Protein AF-0000000084931376 (afdb_homodimer)

Organism: Streptomyces venezuelae (strain ATCC 10712 / CBS 650.69 / DSM 40230 / JCM 4526 / NBRC 13096 / PD 04745) (NCBI:txid953739)

Solvent-accessible surface area (backbone atoms only — not comparable to full-atom values): 9979 Å² total; per-residue (Å²): 129,72,73,61,56,58,43,24,70,71,59,40,13,65,36,72,68,34,25,51,52,36,53,57,47,47,53,50,44,52,53,45,49,52,49,42,52,51,46,51,53,50,44,31,53,51,42,45,52,41,31,49,36,12,41,76,41,71,27,55,70,72,56,67,70,60,51,52,52,50,30,46,53,31,24,74,74,54,37,72,53,19,31,56,40,38,52,42,52,50,48,60,36,66,39,93,118,131,72,74,62,56,58,44,24,68,72,59,40,12,65,35,72,68,34,24,50,52,35,53,56,47,47,54,50,44,53,54,44,49,52,50,43,52,51,46,51,54,50,44,30,55,50,42,44,51,40,29,49,37,11,40,76,40,70,26,53,69,73,56,67,72,60,52,49,50,51,31,47,54,30,24,74,74,55,37,73,53,19,31,56,40,38,52,41,53,51,48,59,35,67,40,93,118

pLDDT: mean 92.43, std 12.88, range [42.94, 98.94]

Secondary structure (DSSP, 8-state):
--HHHHHHHHH--SSHHHHHHHHHHHHHHHHHHHHHHHHHHHHHHHHHHHHHHHHHTT--S--HHHHHHHHHHHHHHHHHHHHHHHHHHHHHHH---/--HHHHHHHHH--SSHHHHHHHHHHHHHHHHHHHHHHHHHHHHHHHHHHHHHHHHHTT--S--HHHHHHHHHHHHHHHHHHHHHHHHHHHHHHH---

Structure (mmCIF, N/CA/C/O backbone):
data_AF-0000000084931376-model_v1
#
loop_
_entity.id
_entity.type
_entity.pdbx_description
1 polymer 'Chorismate mutase I'
#
loop_
_atom_site.group_PDB
_atom_site.id
_atom_site.type_symbol
_atom_site.label_atom_id
_atom_site.label_alt_id
_atom_site.label_comp_id
_atom_site.label_asym_id
_atom_site.label_entity_id
_atom_site.label_seq_id
_atom_site.pdbx_PDB_ins_code
_atom_site.Cartn_x
_atom_site.Cartn_y
_atom_site.Cartn_z
_atom_site.occupancy
_atom_site.B_iso_or_equiv
_atom_site.auth_seq_id
_atom_site.auth_comp_id
_atom_site.auth_asym_id
_atom_site.auth_atom_id
_atom_site.pdbx_PDB_model_num
ATOM 1 N N . MET A 1 1 ? 1.794 27.672 30.234 1 43.44 1 MET A N 1
ATOM 2 C CA . MET A 1 1 ? 2.473 28.188 29.047 1 43.44 1 MET A CA 1
ATOM 3 C C . MET A 1 1 ? 3.227 27.062 28.344 1 43.44 1 MET A C 1
ATOM 5 O O . MET A 1 1 ? 3.709 27.25 27.219 1 43.44 1 MET A O 1
ATOM 9 N N . THR A 1 2 ? 3.75 26.016 28.969 1 49.97 2 THR A N 1
ATOM 10 C CA . THR A 1 2 ? 4.703 24.953 28.688 1 49.97 2 THR A CA 1
ATOM 11 C C . THR A 1 2 ? 4.09 23.906 27.766 1 49.97 2 THR A C 1
ATOM 13 O O . THR A 1 2 ? 4.809 23.203 27.047 1 49.97 2 THR A O 1
ATOM 16 N N . THR A 1 3 ? 2.779 23.516 27.953 1 50.38 3 THR A N 1
ATOM 17 C CA . THR A 1 3 ? 2.045 22.438 27.312 1 50.38 3 THR A CA 1
ATOM 18 C C . THR A 1 3 ? 1.822 22.719 25.828 1 50.38 3 THR A C 1
ATOM 20 O O . THR A 1 3 ? 1.75 21.797 25.016 1 50.38 3 THR A O 1
ATOM 23 N N . HIS A 1 4 ? 1.66 24.031 25.469 1 55.75 4 HIS A N 1
ATOM 24 C CA . HIS A 1 4 ? 1.382 24.484 24.109 1 55.75 4 HIS A CA 1
ATOM 25 C C . HIS A 1 4 ? 2.574 24.25 23.188 1 55.75 4 HIS A C 1
ATOM 27 O O . HIS A 1 4 ? 2.404 23.844 22.031 1 55.75 4 HIS A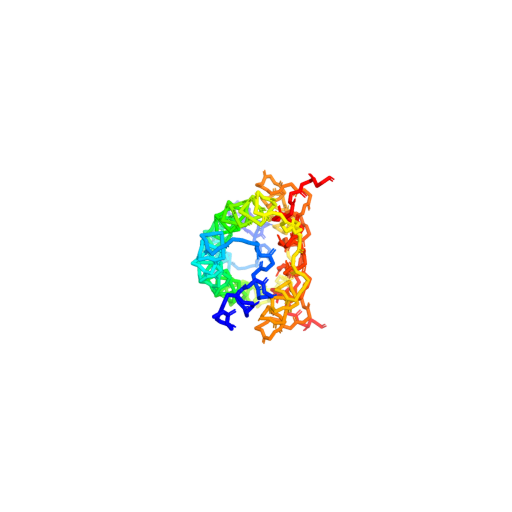 O 1
ATOM 33 N N . THR A 1 5 ? 3.807 24.469 23.703 1 57.19 5 THR A N 1
ATOM 34 C CA . THR A 1 5 ? 5.016 24.406 22.891 1 57.19 5 THR A CA 1
ATOM 35 C C . THR A 1 5 ? 5.25 23 22.359 1 57.19 5 THR A C 1
ATOM 37 O O . THR A 1 5 ? 5.625 22.812 21.203 1 57.19 5 THR A O 1
ATOM 40 N N . ALA A 1 6 ? 5 21.984 23.234 1 63.38 6 ALA A N 1
ATOM 41 C CA . ALA A 1 6 ? 5.305 20.609 22.859 1 63.38 6 ALA A CA 1
ATOM 42 C C . ALA A 1 6 ? 4.383 20.125 21.75 1 63.38 6 ALA A C 1
ATOM 44 O O . ALA A 1 6 ? 4.816 19.422 20.828 1 63.38 6 ALA A O 1
ATOM 45 N N . THR A 1 7 ? 3.193 20.656 21.781 1 70.56 7 THR A N 1
ATOM 46 C CA . THR A 1 7 ? 2.213 20.188 20.812 1 70.56 7 THR A CA 1
ATOM 47 C C . THR A 1 7 ? 2.482 20.766 19.422 1 70.56 7 THR A C 1
ATOM 49 O O . THR A 1 7 ? 2.355 20.062 18.422 1 70.56 7 THR A O 1
ATOM 52 N N . THR A 1 8 ? 3.031 22.016 19.438 1 75.88 8 THR A N 1
ATOM 53 C CA . THR A 1 8 ? 3.336 22.641 18.156 1 75.88 8 THR A CA 1
ATOM 54 C C . THR A 1 8 ? 4.57 22 17.516 1 75.88 8 THR A C 1
ATOM 56 O O . THR A 1 8 ? 4.629 21.828 16.297 1 75.88 8 THR A O 1
ATOM 59 N N . GLU A 1 9 ? 5.449 21.609 18.406 1 78.5 9 GLU A N 1
ATOM 60 C CA . GLU A 1 9 ? 6.68 21.016 17.891 1 78.5 9 GLU A CA 1
ATOM 61 C C . GLU A 1 9 ? 6.414 19.641 17.281 1 78.5 9 GLU A C 1
ATOM 63 O O . GLU A 1 9 ? 7.004 19.297 16.266 1 78.5 9 GLU A O 1
ATOM 68 N N . GLN A 1 10 ? 5.469 19.047 17.844 1 86.31 10 GLN A N 1
ATOM 69 C CA . GLN A 1 10 ? 5.191 17.688 17.406 1 86.31 10 GLN A CA 1
ATOM 70 C C . GLN A 1 10 ? 4.293 17.688 16.172 1 86.31 10 GLN A C 1
ATOM 72 O O . GLN A 1 10 ? 4.496 16.891 15.242 1 86.31 10 GLN A O 1
ATOM 77 N N . THR A 1 11 ? 3.451 18.578 16.125 1 93.19 11 THR A N 1
ATOM 78 C CA . THR A 1 11 ? 2.453 18.516 15.055 1 93.19 11 THR A CA 1
ATOM 79 C C . THR A 1 11 ? 2.814 19.469 13.922 1 93.19 11 THR A C 1
ATOM 81 O O . THR A 1 11 ? 2.33 19.312 12.797 1 93.19 11 THR A O 1
ATOM 84 N N . GLY A 1 12 ? 3.666 20.484 14.211 1 91.69 12 GLY A N 1
ATOM 85 C CA . GLY A 1 12 ? 3.982 21.531 13.242 1 91.69 12 GLY A CA 1
ATOM 86 C C . GLY A 1 12 ? 2.908 22.594 13.141 1 91.69 12 GLY A C 1
ATOM 87 O O . GLY A 1 12 ? 3.002 23.5 12.312 1 91.69 12 GLY A O 1
ATOM 88 N N . ALA A 1 13 ? 1.808 22.5 13.953 1 93.12 13 ALA A N 1
ATOM 89 C CA . ALA A 1 13 ? 0.741 23.5 13.992 1 93.12 13 ALA A CA 1
ATOM 90 C C . ALA A 1 13 ? 1.081 24.625 14.961 1 93.12 13 ALA A C 1
ATOM 92 O O . ALA A 1 13 ? 1.836 24.422 15.914 1 93.12 13 ALA A O 1
ATOM 93 N N . ARG A 1 14 ? 0.391 25.781 14.672 1 92.44 14 ARG A N 1
ATOM 94 C CA . ARG A 1 14 ? 0.722 26.938 15.508 1 92.44 14 ARG A CA 1
ATOM 95 C C . ARG A 1 14 ? -0.461 27.328 16.375 1 92.44 14 ARG A C 1
ATOM 97 O O . ARG A 1 14 ? -0.423 28.375 17.047 1 92.44 14 ARG A O 1
ATOM 104 N N . THR A 1 15 ? -1.582 26.672 16.297 1 93.88 15 THR A N 1
ATOM 105 C CA . THR A 1 15 ? -2.719 26.859 17.188 1 93.88 15 THR A CA 1
ATOM 106 C C . THR A 1 15 ? -3.082 25.547 17.875 1 93.88 15 THR A C 1
ATOM 108 O O . THR A 1 15 ? -2.838 24.469 17.344 1 93.88 15 THR A O 1
ATOM 111 N N . ASP A 1 16 ? -3.619 25.703 19.078 1 92.69 16 ASP A N 1
ATOM 112 C CA . ASP A 1 16 ? -3.996 24.516 19.844 1 92.69 16 ASP A CA 1
ATOM 113 C C . ASP A 1 16 ? -5.07 23.703 19.109 1 92.69 16 ASP A C 1
ATOM 115 O O . ASP A 1 16 ? -5.082 22.484 19.188 1 92.69 16 ASP A O 1
ATOM 119 N N . GLU A 1 17 ? -5.953 24.406 18.469 1 94.38 17 GLU A N 1
ATOM 120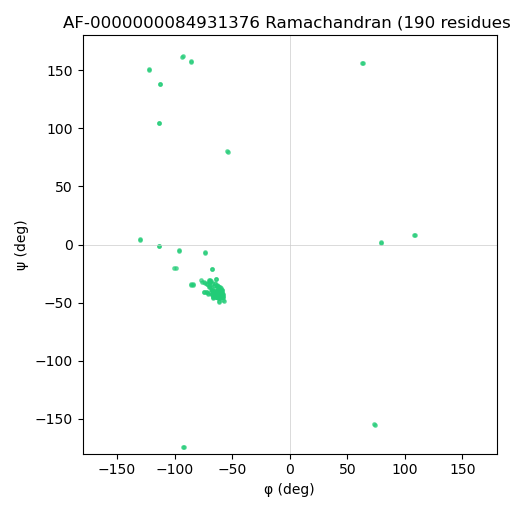 C CA . GLU A 1 17 ? -7.027 23.734 17.734 1 94.38 17 GLU A CA 1
ATOM 121 C C . GLU A 1 17 ? -6.477 22.906 16.578 1 94.38 17 GLU A C 1
ATOM 123 O O . GLU A 1 17 ? -6.879 21.75 16.391 1 94.38 17 GLU A O 1
ATOM 128 N N . ALA A 1 18 ? -5.574 23.469 15.875 1 96.25 18 ALA A N 1
ATOM 129 C CA . ALA A 1 18 ? -4.941 22.766 14.773 1 96.25 18 ALA A CA 1
ATOM 130 C C . ALA A 1 18 ? -4.109 21.594 15.281 1 96.25 18 ALA A C 1
ATOM 132 O O . ALA A 1 18 ? -4.125 20.5 14.688 1 96.25 18 ALA A O 1
ATOM 133 N N . ALA A 1 19 ? -3.412 21.766 16.328 1 95.5 19 ALA A N 1
ATOM 134 C CA . ALA A 1 19 ? -2.59 20.703 16.906 1 95.5 19 ALA A CA 1
ATOM 135 C C . ALA A 1 19 ? -3.451 19.516 17.344 1 95.5 19 ALA A C 1
ATOM 137 O O . ALA A 1 19 ? -3.074 18.359 17.141 1 95.5 19 ALA A O 1
ATOM 138 N N . ALA A 1 20 ? -4.578 19.812 17.938 1 95.69 20 ALA A N 1
ATOM 139 C CA . ALA A 1 20 ? -5.484 18.766 18.375 1 95.69 20 ALA A CA 1
ATOM 140 C C . ALA A 1 20 ? -6.043 17.984 17.188 1 95.69 20 ALA A C 1
ATOM 142 O O . ALA A 1 20 ? -6.098 16.75 17.219 1 95.69 20 ALA A O 1
ATOM 143 N N . LEU A 1 21 ? -6.438 18.703 16.172 1 96.94 21 LEU A N 1
ATOM 144 C CA . LEU A 1 21 ? -6.945 18.062 14.969 1 96.94 21 LEU A CA 1
ATOM 145 C C . LEU A 1 21 ? -5.895 17.156 14.344 1 96.94 21 LEU A C 1
ATOM 147 O O . LEU A 1 21 ? -6.203 16.031 13.938 1 96.94 21 LEU A O 1
ATOM 151 N N . ILE A 1 22 ? -4.668 17.641 14.312 1 97.31 22 ILE A N 1
ATOM 152 C CA . ILE A 1 22 ? -3.576 16.875 13.711 1 97.31 22 ILE A CA 1
ATOM 153 C C . ILE A 1 22 ? -3.305 15.625 14.539 1 97.31 22 ILE A C 1
ATOM 155 O O . ILE A 1 22 ? -3.109 14.539 13.992 1 97.31 22 ILE A O 1
ATOM 159 N N . GLY A 1 23 ? -3.32 15.734 15.805 1 96.12 23 GLY A N 1
ATOM 160 C CA . GLY A 1 23 ? -3.123 14.586 16.672 1 96.12 23 GLY A CA 1
ATOM 161 C C . GLY A 1 23 ? -4.133 13.477 16.422 1 96.12 23 GLY A C 1
ATOM 162 O O . GLY A 1 23 ? -3.766 12.312 16.281 1 96.12 23 GLY A O 1
ATOM 163 N N . ASP A 1 24 ? -5.414 13.875 16.375 1 97.06 24 ASP A N 1
ATOM 164 C CA . ASP A 1 24 ? -6.492 12.922 16.109 1 97.06 24 ASP A CA 1
ATOM 165 C C . ASP A 1 24 ? -6.336 12.273 14.734 1 97.06 24 ASP A C 1
ATOM 167 O O . ASP A 1 24 ? -6.551 11.07 14.586 1 97.06 24 ASP A O 1
ATOM 171 N N . SER A 1 25 ? -6.016 13.086 13.805 1 98.06 25 SER A N 1
ATOM 172 C CA . SER A 1 25 ? -5.855 12.602 12.438 1 98.06 25 SER A CA 1
ATOM 173 C C . SER A 1 25 ? -4.68 11.633 12.328 1 98.06 25 SER A C 1
ATOM 175 O O . SER A 1 25 ? -4.734 10.664 11.57 1 98.06 25 SER A O 1
ATOM 177 N N . ARG A 1 26 ? -3.645 11.867 13.117 1 97.69 26 ARG A N 1
ATOM 178 C CA . ARG A 1 26 ? -2.482 10.984 13.094 1 97.69 26 ARG A CA 1
ATOM 179 C C . ARG A 1 26 ? -2.818 9.617 13.672 1 97.69 26 ARG A C 1
ATOM 181 O O . ARG A 1 26 ? -2.297 8.594 13.211 1 97.69 26 ARG A O 1
ATOM 188 N N . GLU A 1 27 ? -3.689 9.633 14.602 1 98.06 27 GLU A N 1
ATOM 189 C CA . GLU A 1 27 ? -4.164 8.352 15.102 1 98.06 27 GLU A CA 1
ATOM 190 C C . GLU A 1 27 ? -4.898 7.57 14.016 1 98.06 27 GLU A C 1
ATOM 192 O O . GLU A 1 27 ? -4.727 6.355 13.898 1 98.06 27 GLU A O 1
ATOM 197 N N . ARG A 1 28 ? -5.641 8.273 13.273 1 98.62 28 ARG A N 1
ATOM 198 C CA . ARG A 1 28 ? -6.348 7.641 12.164 1 98.62 28 ARG A CA 1
ATOM 199 C C . ARG A 1 28 ? -5.371 7.133 11.109 1 98.62 28 ARG A C 1
ATOM 201 O O . ARG A 1 28 ? -5.512 6.016 10.602 1 98.62 28 ARG A O 1
ATOM 208 N N . ILE A 1 29 ? -4.375 7.945 10.781 1 98.75 29 ILE A N 1
ATOM 209 C CA . ILE A 1 29 ? -3.367 7.555 9.797 1 98.75 29 ILE A CA 1
ATOM 210 C C . ILE A 1 29 ? -2.623 6.312 10.289 1 98.75 29 ILE A C 1
ATOM 212 O O . ILE A 1 29 ? -2.381 5.383 9.516 1 98.75 29 ILE A O 1
ATOM 216 N N . ASP A 1 30 ? -2.299 6.273 11.602 1 98.75 30 ASP A N 1
ATOM 217 C CA . ASP A 1 30 ? -1.595 5.117 12.148 1 98.75 30 ASP A CA 1
ATOM 218 C C . ASP A 1 30 ? -2.432 3.846 12.008 1 98.75 30 ASP A C 1
ATOM 220 O O . ASP A 1 30 ? -1.904 2.781 11.68 1 98.75 30 ASP A O 1
ATOM 224 N N . ALA A 1 31 ? -3.691 3.971 12.211 1 98.88 31 ALA A N 1
ATOM 225 C CA . ALA A 1 31 ? -4.586 2.824 12.07 1 98.88 31 ALA A CA 1
ATOM 226 C C . ALA A 1 31 ? -4.684 2.389 10.609 1 98.88 31 ALA A C 1
ATOM 228 O O . ALA A 1 31 ? -4.688 1.192 10.312 1 98.88 31 ALA A O 1
ATOM 229 N N . LEU A 1 32 ? -4.793 3.357 9.688 1 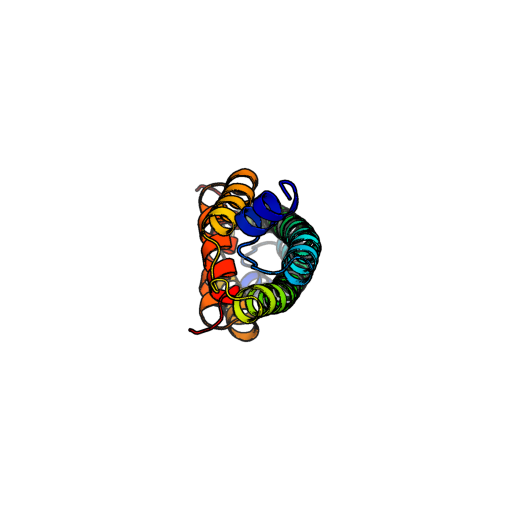98.88 32 LEU A N 1
ATOM 230 C CA . LEU A 1 32 ? -4.828 3.047 8.266 1 98.88 32 LEU A CA 1
ATOM 231 C C . LEU A 1 32 ? -3.541 2.35 7.828 1 98.88 32 LEU A C 1
ATOM 233 O O . LEU A 1 32 ? -3.588 1.347 7.109 1 98.88 32 LEU A O 1
ATOM 237 N N . ASP A 1 33 ? -2.436 2.869 8.336 1 98.88 33 ASP A N 1
ATOM 238 C CA . ASP A 1 33 ? -1.149 2.281 7.977 1 98.88 33 ASP A CA 1
ATOM 239 C C . ASP A 1 33 ? -1.045 0.843 8.477 1 98.88 33 ASP A C 1
ATOM 241 O O . ASP A 1 33 ? -0.564 -0.036 7.758 1 98.88 33 ASP A O 1
ATOM 245 N N . ASP A 1 34 ? -1.509 0.618 9.672 1 98.88 34 ASP A N 1
ATOM 246 C CA . ASP A 1 34 ? -1.496 -0.737 10.211 1 98.88 34 ASP A CA 1
ATOM 247 C C . ASP A 1 34 ? -2.35 -1.677 9.359 1 98.88 34 ASP A C 1
ATOM 249 O O . ASP A 1 34 ? -1.957 -2.816 9.102 1 98.88 34 ASP A O 1
ATOM 253 N N . ARG A 1 35 ? -3.426 -1.204 8.898 1 98.94 35 ARG A N 1
ATOM 254 C CA . ARG A 1 35 ? -4.316 -2.023 8.078 1 98.94 35 ARG A CA 1
ATOM 255 C C . ARG A 1 35 ? -3.705 -2.295 6.711 1 98.94 35 ARG A C 1
ATOM 257 O O . ARG A 1 35 ? -3.781 -3.414 6.199 1 98.94 35 ARG A O 1
ATOM 264 N N . ILE A 1 36 ? -3.121 -1.296 6.145 1 98.94 36 ILE A N 1
ATOM 265 C CA . ILE A 1 36 ? -2.48 -1.439 4.84 1 98.94 36 ILE A CA 1
ATOM 266 C C . ILE A 1 36 ? -1.366 -2.48 4.926 1 98.94 36 ILE A C 1
ATOM 268 O O . ILE A 1 36 ? -1.307 -3.404 4.109 1 98.94 36 ILE A O 1
ATOM 272 N N . ILE A 1 37 ? -0.543 -2.369 5.984 1 98.88 37 ILE A N 1
ATOM 273 C CA . ILE A 1 37 ? 0.562 -3.303 6.176 1 98.88 37 ILE A CA 1
ATOM 274 C C . ILE A 1 37 ? 0.02 -4.719 6.34 1 98.88 37 ILE A C 1
ATOM 276 O O . ILE A 1 37 ? 0.531 -5.664 5.734 1 98.88 37 ILE A O 1
ATOM 280 N N . GLY A 1 38 ? -1.046 -4.805 7.133 1 98.88 38 GLY A N 1
ATOM 281 C CA . GLY A 1 38 ? -1.652 -6.109 7.332 1 98.88 38 GLY A CA 1
ATOM 282 C C . GLY A 1 38 ? -2.17 -6.73 6.047 1 98.88 38 GLY A C 1
ATOM 283 O O . GLY A 1 38 ? -2 -7.93 5.82 1 98.88 38 GLY A O 1
ATOM 284 N N . LEU A 1 39 ? -2.768 -5.965 5.207 1 98.94 39 LEU A N 1
ATOM 285 C CA . LEU A 1 39 ? -3.301 -6.457 3.943 1 98.94 39 LEU A CA 1
ATOM 286 C C . LEU A 1 39 ? -2.172 -6.844 2.992 1 98.94 39 LEU A C 1
ATOM 288 O O . LEU A 1 39 ? -2.293 -7.816 2.244 1 98.94 39 LEU A O 1
ATOM 292 N N . ILE A 1 40 ? -1.062 -6.094 3.025 1 98.75 40 ILE A N 1
ATOM 293 C CA . ILE A 1 40 ? 0.086 -6.422 2.184 1 98.75 40 ILE A CA 1
ATOM 294 C C . ILE A 1 40 ? 0.684 -7.754 2.623 1 98.75 40 ILE A C 1
ATOM 296 O O . ILE A 1 40 ? 1.019 -8.594 1.787 1 98.75 40 ILE A O 1
ATOM 300 N N . GLN A 1 41 ? 0.745 -7.977 3.938 1 98.75 41 GLN A N 1
ATOM 301 C CA . GLN A 1 41 ? 1.27 -9.242 4.445 1 98.75 41 GLN A CA 1
ATOM 302 C C . GLN A 1 41 ? 0.362 -10.406 4.062 1 98.75 41 GLN A C 1
ATOM 304 O O . GLN A 1 41 ? 0.843 -11.484 3.717 1 98.75 41 GLN A O 1
ATOM 309 N N . GLU A 1 42 ? -0.918 -10.18 4.145 1 98.81 42 GLU A N 1
ATOM 310 C CA . GLU A 1 42 ? -1.856 -11.203 3.689 1 98.81 42 GLU A CA 1
ATOM 311 C C . GLU A 1 42 ? -1.69 -11.477 2.199 1 98.81 42 GLU A C 1
ATOM 313 O O . GLU A 1 42 ? -1.672 -12.641 1.776 1 98.81 42 GLU A O 1
ATOM 318 N N . ARG A 1 43 ? -1.571 -10.484 1.428 1 98.75 43 ARG A N 1
ATOM 319 C CA . ARG A 1 43 ? -1.356 -10.617 -0.01 1 98.75 43 ARG A CA 1
ATOM 320 C C . ARG A 1 43 ? -0.092 -11.422 -0.302 1 98.75 43 ARG A C 1
ATOM 322 O O . ARG A 1 43 ? -0.073 -12.25 -1.214 1 98.75 43 ARG A O 1
ATOM 329 N N . MET A 1 44 ? 0.95 -11.133 0.454 1 98.38 44 MET A N 1
ATOM 330 C CA . MET A 1 44 ? 2.193 -11.883 0.311 1 98.38 44 MET A CA 1
ATOM 331 C C . MET A 1 44 ? 1.961 -13.375 0.544 1 98.38 44 MET A C 1
ATOM 333 O O . MET A 1 44 ? 2.482 -14.211 -0.194 1 98.38 44 MET A O 1
ATOM 337 N N . ALA A 1 45 ? 1.194 -13.656 1.555 1 98.44 45 ALA A N 1
ATOM 338 C CA . ALA A 1 45 ? 0.914 -15.047 1.883 1 98.44 45 ALA A CA 1
ATOM 339 C C . ALA A 1 45 ? 0.131 -15.727 0.763 1 98.44 45 ALA A C 1
ATOM 341 O O . ALA A 1 45 ? 0.441 -16.859 0.38 1 98.44 45 ALA A O 1
ATOM 342 N N . VAL A 1 46 ? -0.862 -15.07 0.229 1 98.5 46 VAL A N 1
ATOM 343 C CA . VAL A 1 46 ? -1.66 -15.625 -0.859 1 98.5 46 VAL A CA 1
ATOM 344 C C . VAL A 1 46 ? -0.793 -15.781 -2.105 1 98.5 46 VAL A C 1
ATOM 346 O O . VAL A 1 46 ? -0.893 -16.781 -2.814 1 98.5 46 VAL A O 1
ATOM 349 N N . SER A 1 47 ? 0.034 -14.82 -2.408 1 98.38 47 SER A N 1
ATOM 350 C CA . SER A 1 47 ? 0.931 -14.883 -3.559 1 98.38 47 SER A CA 1
ATOM 351 C C . SER A 1 47 ? 1.863 -16.094 -3.465 1 98.38 47 SER A C 1
ATOM 353 O O . SER A 1 47 ? 2.158 -16.734 -4.477 1 98.38 47 SER A O 1
ATOM 355 N N . ALA A 1 48 ? 2.334 -16.375 -2.225 1 97.31 48 ALA A N 1
ATOM 356 C CA . ALA A 1 48 ? 3.209 -17.516 -2.02 1 97.31 48 ALA A CA 1
ATOM 357 C C . ALA A 1 48 ? 2.508 -18.812 -2.406 1 97.31 48 ALA A C 1
ATOM 359 O O . ALA A 1 48 ? 3.121 -19.719 -2.996 1 97.31 48 ALA A O 1
ATOM 360 N N . VAL A 1 49 ? 1.254 -18.891 -2.088 1 97.38 49 VAL A N 1
ATOM 361 C CA . VAL A 1 49 ? 0.456 -20.062 -2.428 1 97.38 49 VAL A CA 1
ATOM 362 C C . VAL A 1 49 ? 0.355 -20.203 -3.945 1 97.38 49 VAL A C 1
ATOM 364 O O . VAL A 1 49 ? 0.527 -21.297 -4.492 1 97.38 49 VAL A O 1
ATOM 367 N N . ILE A 1 50 ? 0.113 -19.141 -4.637 1 97.69 50 ILE A N 1
ATOM 368 C CA . ILE A 1 50 ? -0.005 -19.125 -6.09 1 97.69 50 ILE A CA 1
ATOM 369 C C . ILE A 1 50 ? 1.317 -19.562 -6.719 1 97.69 50 ILE A C 1
ATOM 371 O O . ILE A 1 50 ? 1.337 -20.375 -7.637 1 97.69 50 ILE A O 1
ATOM 375 N N . GLN A 1 51 ? 2.385 -19.047 -6.246 1 96.88 51 GLN A N 1
ATOM 376 C CA . GLN A 1 51 ? 3.701 -19.359 -6.785 1 96.88 51 GLN A CA 1
ATOM 377 C C . GLN A 1 51 ? 4.016 -20.844 -6.629 1 96.88 51 GLN A C 1
ATOM 379 O O . GLN A 1 51 ? 4.484 -21.484 -7.57 1 96.88 51 GLN A O 1
ATOM 384 N N . GLU A 1 52 ? 3.723 -21.344 -5.488 1 96.81 52 GLU A N 1
ATOM 385 C CA . GLU A 1 52 ? 3.969 -22.75 -5.219 1 96.81 52 GLU A CA 1
ATOM 386 C C . GLU A 1 52 ? 3.127 -23.641 -6.129 1 96.81 52 GLU A C 1
ATOM 388 O O . GLU A 1 52 ? 3.627 -24.625 -6.68 1 96.81 52 GLU A O 1
ATOM 393 N N . ALA A 1 53 ? 1.888 -23.281 -6.242 1 96.56 53 ALA A N 1
ATOM 394 C CA . ALA A 1 53 ? 0.996 -24.062 -7.098 1 96.56 53 ALA A CA 1
ATOM 395 C C . ALA A 1 53 ? 1.493 -24.078 -8.539 1 96.56 53 ALA A C 1
ATOM 397 O O . ALA A 1 53 ? 1.441 -25.109 -9.211 1 96.56 53 ALA A O 1
ATOM 398 N N . ARG A 1 54 ? 1.94 -22.984 -9.039 1 96.12 54 ARG A N 1
ATOM 399 C CA . ARG A 1 54 ? 2.41 -22.891 -10.422 1 96.12 54 ARG A CA 1
ATOM 400 C C . ARG A 1 54 ? 3.678 -23.719 -10.625 1 96.12 54 ARG A C 1
ATOM 402 O O . ARG A 1 54 ? 3.76 -24.531 -11.547 1 96.12 54 ARG A O 1
ATOM 409 N N . ILE A 1 55 ? 4.633 -23.609 -9.711 1 96.19 55 ILE A N 1
ATOM 410 C CA . ILE A 1 55 ? 5.914 -24.297 -9.812 1 96.19 55 ILE A CA 1
ATOM 411 C C . ILE A 1 55 ? 5.695 -25.812 -9.68 1 96.19 55 ILE A C 1
ATOM 413 O O . ILE A 1 55 ? 6.211 -26.594 -10.492 1 96.19 55 ILE A O 1
ATOM 417 N N . SER A 1 56 ? 4.875 -26.188 -8.727 1 96.75 56 SER A N 1
ATOM 418 C CA . SER A 1 56 ? 4.664 -27.609 -8.461 1 96.75 56 SER A CA 1
ATOM 419 C C . SER A 1 56 ? 3.932 -28.281 -9.617 1 96.75 56 SER A C 1
ATOM 421 O O . SER A 1 56 ? 4.027 -29.5 -9.789 1 96.75 56 SER A O 1
ATOM 423 N N . SER A 1 57 ? 3.234 -27.562 -10.453 1 96.31 57 SER A N 1
ATOM 424 C CA . SER A 1 57 ? 2.492 -28.141 -11.578 1 96.31 57 SER A CA 1
ATOM 425 C C . SER A 1 57 ? 3.303 -28.062 -12.867 1 96.31 57 SER A C 1
ATOM 427 O O . SER A 1 57 ? 2.855 -28.547 -13.914 1 96.31 57 SER A O 1
ATOM 429 N N . GLY A 1 58 ? 4.523 -27.375 -12.75 1 95.19 58 GLY A N 1
ATOM 430 C CA . GLY A 1 58 ? 5.422 -27.344 -13.891 1 95.19 58 GLY A CA 1
ATOM 431 C C . GLY A 1 58 ? 5.496 -25.984 -14.562 1 95.19 58 GLY A C 1
ATOM 432 O O . GLY A 1 58 ? 6.062 -25.844 -15.648 1 95.19 58 GLY A O 1
ATOM 433 N N . GLY A 1 59 ? 4.863 -24.984 -13.914 1 93.44 59 GLY A N 1
ATOM 434 C CA . GLY A 1 59 ? 4.895 -23.625 -14.445 1 93.44 59 GLY A CA 1
ATOM 435 C C . GLY A 1 59 ? 6.035 -22.797 -13.891 1 93.44 59 GLY A C 1
ATOM 436 O O . GLY A 1 59 ? 6.906 -23.312 -13.188 1 93.44 59 GLY A O 1
ATOM 437 N N . ARG A 1 60 ? 6.035 -21.562 -14.234 1 93.75 60 ARG A N 1
ATOM 438 C CA . ARG A 1 60 ? 7.055 -20.625 -13.773 1 93.75 60 ARG A CA 1
ATOM 439 C C . ARG A 1 60 ? 6.598 -19.906 -12.516 1 93.75 60 ARG A C 1
ATOM 441 O O . ARG A 1 60 ? 5.398 -19.797 -12.25 1 93.75 60 ARG A O 1
ATOM 448 N N . ARG A 1 61 ? 7.504 -19.375 -11.844 1 94.06 61 ARG A N 1
ATOM 449 C CA . ARG A 1 61 ? 7.227 -18.672 -10.594 1 94.06 61 ARG A CA 1
ATOM 450 C C . ARG A 1 61 ? 6.461 -17.375 -10.852 1 94.06 61 ARG A C 1
ATOM 452 O O . ARG A 1 61 ? 5.539 -17.047 -10.109 1 94.06 61 ARG A O 1
ATOM 459 N N . VAL A 1 62 ? 6.828 -16.734 -11.984 1 93.81 62 VAL A N 1
ATOM 460 C CA . VAL A 1 62 ? 6.262 -15.422 -12.289 1 93.81 62 VAL A CA 1
ATOM 461 C C . VAL A 1 62 ? 5.355 -15.523 -13.516 1 93.81 62 VAL A C 1
ATOM 463 O O . VAL A 1 62 ? 5.656 -16.266 -14.453 1 93.81 62 VAL A O 1
ATOM 466 N N . ASN A 1 63 ? 4.23 -14.867 -13.453 1 94.38 63 ASN A N 1
ATOM 467 C CA . ASN A 1 63 ? 3.336 -14.688 -14.594 1 94.38 63 ASN A CA 1
ATOM 468 C C . ASN A 1 63 ? 3.258 -13.219 -15.016 1 94.38 63 ASN A C 1
ATOM 470 O O . ASN A 1 63 ? 2.543 -12.43 -14.398 1 94.38 63 ASN A O 1
ATOM 474 N N . LEU A 1 64 ? 3.908 -12.898 -16.094 1 94.44 64 LEU A N 1
ATOM 475 C CA . LEU A 1 64 ? 4.109 -11.508 -16.5 1 94.44 64 LEU A CA 1
ATOM 476 C C . LEU A 1 64 ? 2.783 -10.859 -16.891 1 94.44 64 LEU A C 1
ATOM 478 O O . LEU A 1 64 ? 2.549 -9.688 -16.594 1 94.44 64 LEU A O 1
ATOM 482 N N . ALA A 1 65 ? 1.972 -11.555 -17.531 1 95.31 65 ALA A N 1
ATOM 483 C CA . ALA A 1 65 ? 0.679 -11.008 -17.938 1 95.31 65 ALA A CA 1
ATOM 484 C C . ALA A 1 65 ? -0.141 -10.594 -16.719 1 95.31 65 ALA A C 1
ATOM 486 O O . ALA A 1 65 ? -0.751 -9.523 -16.703 1 95.31 65 ALA A O 1
ATOM 487 N N . ARG A 1 66 ? -0.138 -11.422 -15.711 1 97.06 66 ARG A N 1
ATOM 488 C CA . ARG A 1 66 ? -0.849 -11.109 -14.469 1 97.06 66 ARG A CA 1
ATOM 489 C C . ARG A 1 66 ? -0.218 -9.922 -13.758 1 97.06 66 ARG A C 1
ATOM 491 O O . ARG A 1 66 ? -0.925 -9.062 -13.227 1 97.06 66 ARG A O 1
ATOM 498 N N . GLU A 1 67 ? 1.083 -9.891 -13.75 1 97.19 67 GLU A N 1
ATOM 499 C CA . GLU A 1 67 ? 1.756 -8.75 -13.125 1 97.19 67 GLU A CA 1
ATOM 500 C C . GLU A 1 67 ? 1.377 -7.441 -13.805 1 97.19 67 GLU A C 1
ATOM 502 O O . GLU A 1 67 ? 1.148 -6.43 -13.141 1 97.19 67 GLU A O 1
ATOM 507 N N . MET A 1 68 ? 1.263 -7.469 -15.125 1 97.56 68 MET A N 1
ATOM 508 C CA . MET A 1 68 ? 0.893 -6.27 -15.875 1 97.56 68 MET A CA 1
ATOM 509 C C . MET A 1 68 ? -0.529 -5.832 -15.531 1 97.56 68 MET A C 1
ATOM 511 O O . MET A 1 68 ? -0.812 -4.637 -15.445 1 97.56 68 MET A O 1
ATOM 515 N N . GLU A 1 69 ? -1.356 -6.73 -15.312 1 98.12 69 GLU A N 1
ATOM 516 C CA . GLU A 1 69 ? -2.725 -6.422 -14.906 1 98.12 69 GLU A CA 1
ATOM 517 C C . GLU A 1 69 ? -2.754 -5.723 -13.555 1 98.12 69 GLU A C 1
ATOM 519 O O . GLU A 1 69 ? -3.488 -4.75 -13.367 1 98.12 69 GLU A O 1
ATOM 524 N N . VAL A 1 70 ? -1.98 -6.242 -12.633 1 98.56 70 VAL A N 1
ATOM 525 C CA . VAL A 1 70 ? -1.914 -5.66 -11.297 1 98.56 70 VAL A CA 1
ATOM 526 C C . VAL A 1 70 ? -1.378 -4.234 -11.375 1 98.56 70 VAL A C 1
ATOM 528 O O . VAL A 1 70 ? -1.937 -3.316 -10.766 1 98.56 70 VAL A O 1
ATOM 531 N N . LEU A 1 71 ? -0.315 -4.066 -12.172 1 98.62 71 LEU A N 1
ATOM 532 C CA . LEU A 1 71 ? 0.254 -2.734 -12.352 1 98.62 71 LEU A CA 1
ATOM 533 C C . LEU A 1 71 ? -0.786 -1.77 -12.906 1 98.62 71 LEU A C 1
ATOM 535 O O . LEU A 1 71 ? -0.912 -0.641 -12.43 1 98.62 71 LEU A O 1
ATOM 539 N N . GLY A 1 72 ? -1.487 -2.234 -13.891 1 98.69 72 GLY A N 1
ATOM 540 C CA . GLY A 1 72 ? -2.523 -1.399 -14.477 1 98.69 72 GLY A CA 1
ATOM 541 C C . GLY A 1 72 ? -3.621 -1.03 -13.5 1 98.69 72 GLY A C 1
ATOM 542 O O . GLY A 1 72 ? -4.109 0.102 -13.5 1 98.69 72 GLY A O 1
ATOM 543 N N . HIS A 1 73 ? -4.043 -1.951 -12.695 1 98.81 73 HIS A N 1
ATOM 544 C CA . HIS A 1 73 ? -5.078 -1.734 -11.695 1 98.81 73 HIS A CA 1
ATOM 545 C C . HIS A 1 73 ? -4.691 -0.614 -10.734 1 98.81 73 HIS A C 1
ATOM 547 O O . HIS A 1 73 ? -5.488 0.291 -10.469 1 98.81 73 HIS A O 1
ATOM 553 N N . TYR A 1 74 ? -3.477 -0.652 -10.297 1 98.81 74 TYR A N 1
ATOM 554 C CA . TYR A 1 74 ? -2.988 0.374 -9.383 1 98.81 74 TYR A CA 1
ATOM 555 C C . TYR A 1 74 ? -2.787 1.699 -10.109 1 98.81 74 TYR A C 1
ATOM 557 O O . TYR A 1 74 ? -3.084 2.764 -9.562 1 98.81 74 TYR A O 1
ATOM 565 N N . ARG A 1 75 ? -2.283 1.629 -11.273 1 98.69 75 ARG A N 1
ATOM 566 C CA . ARG A 1 75 ? -2.096 2.842 -12.07 1 98.69 75 ARG A CA 1
ATOM 567 C C . ARG A 1 75 ? -3.424 3.549 -12.312 1 98.69 75 ARG A C 1
ATOM 569 O O . ARG A 1 75 ? -3.514 4.773 -12.188 1 98.69 75 ARG A O 1
ATOM 576 N N . ASP A 1 76 ? -4.41 2.779 -12.633 1 98.69 76 ASP A N 1
ATOM 577 C CA . ASP A 1 76 ? -5.727 3.346 -12.914 1 98.69 76 ASP A CA 1
ATOM 578 C C . ASP A 1 76 ? -6.297 4.047 -11.68 1 98.69 76 ASP A C 1
ATOM 580 O O . ASP A 1 76 ? -6.965 5.078 -11.805 1 98.69 76 ASP A O 1
ATOM 584 N N . ALA A 1 77 ? -6.016 3.471 -10.586 1 98.62 77 ALA A N 1
ATOM 585 C CA . ALA A 1 77 ? -6.621 3.982 -9.359 1 98.62 77 ALA A CA 1
ATOM 586 C C . ALA A 1 77 ? -5.801 5.129 -8.781 1 98.62 77 ALA A C 1
ATOM 588 O O . ALA A 1 77 ? -6.352 6.055 -8.18 1 98.62 77 ALA A O 1
ATOM 589 N N . LEU A 1 78 ? -4.465 5.078 -8.922 1 98.19 78 LEU A N 1
ATOM 590 C CA . LEU A 1 78 ? -3.629 5.973 -8.133 1 98.19 78 LEU A CA 1
ATOM 591 C C . LEU A 1 78 ? -2.623 6.699 -9.016 1 98.19 78 LEU A C 1
ATOM 593 O O . LEU A 1 78 ? -1.754 7.418 -8.516 1 98.19 78 LEU A O 1
ATOM 597 N N . GLY A 1 79 ? -2.703 6.512 -10.367 1 97.44 79 GLY A N 1
ATOM 598 C CA . GLY A 1 79 ? -1.777 7.152 -11.289 1 97.44 79 GLY A CA 1
ATOM 599 C C . GLY A 1 79 ? -0.388 6.547 -11.258 1 97.44 79 GLY A C 1
ATOM 600 O O . GLY A 1 79 ? -0.223 5.379 -10.898 1 97.44 79 GLY A O 1
ATOM 601 N N . LYS A 1 80 ? 0.574 7.348 -11.633 1 96.88 80 LYS A N 1
ATOM 602 C CA . LYS A 1 80 ? 1.951 6.879 -11.766 1 96.88 80 LYS A CA 1
ATOM 603 C C . LYS A 1 80 ? 2.49 6.363 -10.438 1 96.88 80 LYS A C 1
ATOM 605 O O . LYS A 1 80 ? 3.104 5.297 -10.383 1 96.88 80 LYS A O 1
ATOM 610 N N . PRO A 1 81 ? 2.162 7.047 -9.32 1 97.25 81 PRO A N 1
ATOM 611 C CA . PRO A 1 81 ? 2.639 6.484 -8.055 1 97.25 81 PRO A CA 1
ATOM 612 C C . PRO A 1 81 ? 2.033 5.117 -7.75 1 97.25 81 PRO A C 1
ATOM 614 O O . PRO A 1 81 ? 2.668 4.289 -7.09 1 97.25 81 PRO A O 1
ATOM 617 N N . GLY A 1 82 ? 0.814 4.973 -8.273 1 98.19 82 GLY A N 1
ATOM 618 C CA . GLY A 1 82 ? 0.202 3.662 -8.117 1 98.19 82 GLY A CA 1
ATOM 619 C C . GLY A 1 82 ? 1.007 2.547 -8.766 1 98.19 82 GLY A C 1
ATOM 620 O O . GLY A 1 82 ? 1.097 1.445 -8.219 1 98.19 82 GLY A O 1
ATOM 621 N N . THR A 1 83 ? 1.597 2.859 -9.891 1 98.31 83 THR A N 1
ATOM 622 C CA . THR A 1 83 ? 2.449 1.885 -10.562 1 98.31 83 THR A CA 1
ATOM 623 C C . THR A 1 83 ? 3.658 1.536 -9.703 1 98.31 83 THR A C 1
ATOM 625 O O . THR A 1 83 ? 3.99 0.36 -9.539 1 98.31 83 THR A O 1
ATOM 628 N N . ALA A 1 84 ? 4.297 2.482 -9.125 1 98.12 84 ALA A N 1
ATOM 629 C CA . ALA A 1 84 ? 5.465 2.266 -8.273 1 98.12 84 ALA A CA 1
ATOM 630 C C . ALA A 1 84 ? 5.098 1.447 -7.039 1 98.12 84 ALA A C 1
ATOM 632 O O . ALA A 1 84 ? 5.852 0.563 -6.625 1 98.12 84 ALA A O 1
ATOM 633 N N . LEU A 1 85 ? 3.939 1.729 -6.473 1 98.5 85 LEU A N 1
ATOM 634 C CA . LEU A 1 85 ? 3.457 0.976 -5.324 1 98.5 85 LEU A CA 1
ATOM 635 C C . LEU A 1 85 ? 3.271 -0.496 -5.676 1 98.5 85 LEU A C 1
ATOM 637 O O . LEU A 1 85 ? 3.73 -1.378 -4.945 1 98.5 85 LEU A O 1
ATOM 641 N N . ALA A 1 86 ? 2.611 -0.639 -6.754 1 98.69 86 ALA A N 1
ATOM 642 C CA . ALA A 1 86 ? 2.346 -2.01 -7.184 1 98.69 86 ALA A CA 1
ATOM 643 C C . ALA A 1 86 ? 3.646 -2.76 -7.453 1 98.69 86 ALA A C 1
ATOM 645 O O . ALA A 1 86 ? 3.775 -3.938 -7.113 1 98.69 86 ALA A O 1
ATOM 646 N N . MET A 1 87 ? 4.637 -2.121 -8.039 1 98.06 87 MET A N 1
ATOM 647 C CA . MET A 1 87 ? 5.922 -2.748 -8.336 1 98.06 87 MET A CA 1
ATOM 648 C C . MET A 1 87 ? 6.617 -3.195 -7.055 1 98.06 87 MET A C 1
ATOM 650 O O . MET A 1 87 ? 7.164 -4.301 -6.992 1 98.06 87 MET A O 1
ATOM 654 N N . THR A 1 88 ? 6.605 -2.359 -6.094 1 98.06 88 THR A N 1
ATOM 655 C CA . THR A 1 88 ? 7.227 -2.688 -4.812 1 98.06 88 THR A CA 1
ATOM 656 C C . THR A 1 88 ? 6.48 -3.826 -4.125 1 98.06 88 THR A C 1
ATOM 658 O O . THR A 1 88 ? 7.102 -4.711 -3.529 1 98.06 88 THR A O 1
ATOM 661 N N . MET A 1 89 ? 5.121 -3.771 -4.188 1 97.94 89 MET A N 1
ATOM 662 C CA . MET A 1 89 ? 4.309 -4.836 -3.609 1 97.94 89 MET A CA 1
ATOM 663 C C . MET A 1 89 ? 4.609 -6.176 -4.277 1 97.94 89 MET A C 1
ATOM 665 O O . MET A 1 89 ? 4.758 -7.191 -3.598 1 97.94 89 MET A O 1
ATOM 669 N N . LEU A 1 90 ? 4.691 -6.152 -5.594 1 97.94 90 LEU A N 1
ATOM 670 C CA . LEU A 1 90 ? 5.008 -7.367 -6.332 1 97.94 90 LEU A CA 1
ATOM 671 C C . LEU A 1 90 ? 6.402 -7.875 -5.969 1 97.94 90 LEU A C 1
ATOM 673 O O . LEU A 1 90 ? 6.625 -9.086 -5.895 1 97.94 90 LEU A O 1
ATOM 677 N N . GLU A 1 91 ? 7.32 -6.953 -5.723 1 96.25 91 GLU A N 1
ATOM 678 C CA . GLU A 1 91 ? 8.648 -7.34 -5.258 1 96.25 91 GLU A CA 1
ATOM 679 C C . GLU A 1 91 ? 8.578 -8.078 -3.924 1 96.25 91 GLU A C 1
ATOM 681 O O . GLU A 1 91 ? 9.234 -9.102 -3.74 1 96.25 91 GLU A O 1
ATOM 686 N N . LEU A 1 92 ? 7.797 -7.59 -3.004 1 96.62 92 LEU A N 1
ATOM 687 C CA . LEU A 1 92 ? 7.574 -8.234 -1.712 1 96.62 92 LEU A CA 1
ATOM 688 C C . LEU A 1 92 ? 7.004 -9.633 -1.893 1 96.62 92 LEU A C 1
ATOM 690 O O . LEU A 1 92 ? 7.418 -10.57 -1.206 1 96.62 92 LEU A O 1
ATOM 694 N N . CYS A 1 93 ? 6.109 -9.734 -2.826 1 96.56 93 CYS A N 1
ATOM 695 C CA . CYS A 1 93 ? 5.398 -10.992 -3.039 1 96.56 93 CYS A CA 1
ATOM 696 C C . CYS A 1 93 ? 6.316 -12.039 -3.656 1 96.56 93 CYS A C 1
ATOM 698 O O . CYS A 1 93 ? 6.148 -13.234 -3.412 1 96.56 93 CYS A O 1
ATOM 700 N N . ARG A 1 94 ? 7.188 -11.625 -4.465 1 91.5 94 ARG A N 1
ATOM 701 C CA . ARG A 1 94 ? 8.125 -12.555 -5.09 1 91.5 94 ARG A CA 1
ATOM 702 C C . ARG A 1 94 ? 9.172 -13.023 -4.09 1 91.5 94 ARG A C 1
ATOM 704 O O . ARG A 1 94 ? 9.797 -14.07 -4.289 1 91.5 94 ARG A O 1
ATOM 711 N N . GLY A 1 95 ? 9.078 -12.367 -2.916 1 80.5 95 GLY A N 1
ATOM 712 C CA . GLY A 1 95 ? 10.062 -12.734 -1.913 1 80.5 95 GLY A CA 1
ATOM 713 C C . GLY A 1 95 ? 11.484 -12.422 -2.332 1 80.5 95 GLY A C 1
ATOM 714 O O . GLY A 1 95 ? 11.727 -12 -3.465 1 80.5 95 GLY A O 1
ATOM 715 N N . ARG A 1 96 ? 12.414 -12.242 -1.343 1 59.69 96 ARG A N 1
ATOM 716 C CA . ARG A 1 96 ? 13.844 -12.109 -1.608 1 59.69 96 ARG A CA 1
ATOM 717 C C . ARG A 1 96 ? 14.359 -13.281 -2.434 1 59.69 96 ARG A C 1
ATOM 719 O O . ARG A 1 96 ? 14.188 -14.438 -2.053 1 59.69 96 ARG A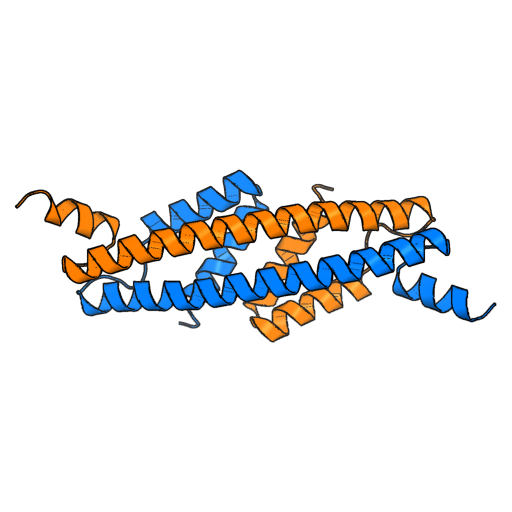 O 1
ATOM 726 N N . ILE A 1 97 ? 14.078 -13.164 -3.852 1 44.78 97 ILE A N 1
ATOM 727 C CA . ILE A 1 97 ? 14.977 -14.109 -4.504 1 44.78 97 ILE A CA 1
ATOM 728 C C . ILE A 1 97 ? 16.422 -13.711 -4.23 1 44.78 97 ILE A C 1
ATOM 730 O O . ILE A 1 97 ? 16.766 -12.523 -4.23 1 44.78 97 ILE A O 1
ATOM 734 N N . MET B 1 1 ? -11.453 -31.312 -24.578 1 42.94 1 MET B N 1
ATOM 735 C CA . MET B 1 1 ? -10.008 -31.141 -24.609 1 42.94 1 MET B CA 1
ATOM 736 C C . MET B 1 1 ? -9.625 -29.656 -24.531 1 42.94 1 MET B C 1
ATOM 738 O O . MET B 1 1 ? -8.445 -29.328 -24.438 1 42.94 1 MET B O 1
ATOM 742 N N . THR B 1 2 ? -10.391 -28.688 -25.016 1 49.31 2 THR B N 1
ATOM 743 C CA . THR B 1 2 ? -10.273 -27.281 -25.391 1 49.31 2 THR B CA 1
ATOM 744 C C . THR B 1 2 ? -10.211 -26.391 -24.156 1 49.31 2 THR B C 1
ATOM 746 O O . THR B 1 2 ? -9.688 -25.281 -24.219 1 49.31 2 THR B O 1
ATOM 749 N N . THR B 1 3 ? -11.016 -26.656 -23.094 1 49.88 3 THR B N 1
ATOM 750 C CA . THR B 1 3 ? -11.266 -25.859 -21.891 1 49.88 3 THR B CA 1
ATOM 751 C C . THR B 1 3 ? -10.031 -25.812 -21 1 49.88 3 THR B C 1
ATOM 753 O O . THR B 1 3 ? -9.836 -24.844 -20.266 1 49.88 3 THR B O 1
ATOM 756 N N . HIS B 1 4 ? -9.219 -26.875 -20.969 1 55.12 4 HIS B N 1
ATOM 757 C CA . HIS B 1 4 ? -8.023 -27.031 -20.141 1 55.12 4 HIS B CA 1
ATOM 758 C C . HIS B 1 4 ? -6.926 -26.062 -20.578 1 55.12 4 HIS B C 1
ATOM 760 O O . HIS B 1 4 ? -6.227 -25.5 -19.734 1 55.12 4 HIS B O 1
ATOM 766 N N . THR B 1 5 ? -6.77 -25.859 -21.891 1 57.19 5 THR B N 1
ATOM 767 C CA . THR B 1 5 ? -5.668 -25.078 -22.453 1 57.19 5 THR B CA 1
ATOM 768 C C . THR B 1 5 ? -5.754 -23.625 -22 1 57.19 5 THR B C 1
ATOM 770 O O . THR B 1 5 ? -4.738 -23.016 -21.672 1 57.19 5 THR B O 1
ATOM 773 N N . ALA B 1 6 ? -6.992 -23.078 -21.984 1 62.97 6 ALA B N 1
ATOM 774 C CA . ALA B 1 6 ? -7.156 -21.656 -21.703 1 62.97 6 ALA B CA 1
ATOM 775 C C . ALA B 1 6 ? -6.812 -21.344 -20.25 1 62.97 6 ALA B C 1
ATOM 777 O O . ALA B 1 6 ? -6.191 -20.312 -19.953 1 62.97 6 ALA B O 1
ATOM 778 N N . THR B 1 7 ? -7.062 -22.328 -19.422 1 69.56 7 THR B N 1
ATOM 779 C CA . THR B 1 7 ? -6.855 -22.078 -18 1 69.56 7 THR B CA 1
ATOM 780 C C . THR B 1 7 ? -5.371 -22.125 -17.641 1 69.56 7 THR B C 1
ATOM 782 O O . THR B 1 7 ? -4.887 -21.312 -16.844 1 69.56 7 THR B O 1
ATOM 785 N N . THR B 1 8 ? -4.641 -22.969 -18.406 1 75.44 8 THR B N 1
ATOM 786 C CA . THR B 1 8 ? -3.207 -23.062 -18.141 1 75.44 8 THR B CA 1
ATOM 787 C C . THR B 1 8 ? -2.482 -21.828 -18.672 1 75.44 8 THR B C 1
ATOM 789 O O . THR B 1 8 ? -1.54 -21.344 -18.031 1 75.44 8 THR B O 1
ATOM 792 N N . GLU B 1 9 ? -3.053 -21.344 -19.75 1 78.19 9 GLU B N 1
ATOM 793 C CA . GLU B 1 9 ? -2.412 -20.172 -20.328 1 78.19 9 GLU B CA 1
ATOM 794 C C . GLU B 1 9 ? -2.598 -18.938 -19.453 1 78.19 9 GLU B C 1
ATOM 796 O O . GLU B 1 9 ? -1.684 -18.125 -19.312 1 78.19 9 GLU B O 1
ATOM 801 N N . GLN B 1 10 ? -3.678 -18.953 -18.812 1 86.12 10 GLN B N 1
ATOM 802 C CA . GLN B 1 10 ? -3.996 -17.781 -18.016 1 86.12 10 GLN B CA 1
ATOM 803 C C . GLN B 1 10 ? -3.322 -17.859 -16.641 1 86.12 10 GLN B C 1
ATOM 805 O O . GLN B 1 10 ? -2.834 -16.844 -16.141 1 86.12 10 GLN B O 1
ATOM 810 N N . THR B 1 11 ? -3.221 -18.984 -16.156 1 93.19 11 THR B N 1
ATOM 811 C CA . THR B 1 11 ? -2.746 -19.094 -14.781 1 93.19 11 THR B CA 1
ATOM 812 C C . THR B 1 11 ? -1.261 -19.438 -14.75 1 93.19 11 THR B C 1
ATOM 814 O O . THR B 1 11 ? -0.592 -19.219 -13.734 1 93.19 11 THR B O 1
ATOM 817 N N . GLY B 1 12 ? -0.72 -20 -15.875 1 91.69 12 GLY B N 1
ATOM 818 C CA . GLY B 1 12 ? 0.65 -20.484 -15.922 1 91.69 12 GLY B CA 1
ATOM 819 C C . GLY B 1 12 ? 0.822 -21.844 -15.281 1 91.69 12 GLY B C 1
ATOM 820 O O . GLY B 1 12 ? 1.941 -22.344 -15.172 1 91.69 12 GLY B O 1
ATOM 821 N N . ALA B 1 13 ? -0.283 -22.484 -14.781 1 93.12 13 ALA B N 1
ATOM 822 C CA . ALA B 1 13 ? -0.249 -23.828 -14.203 1 93.12 13 ALA B CA 1
ATOM 823 C C . ALA B 1 13 ? -0.391 -24.891 -15.281 1 93.12 13 ALA B C 1
ATOM 825 O O . ALA B 1 13 ? -0.972 -24.641 -16.344 1 93.12 13 ALA B O 1
ATOM 826 N N . ARG B 1 14 ? 0.109 -26.109 -14.883 1 92.38 14 ARG B N 1
ATOM 827 C CA . ARG B 1 14 ? 0.084 -27.172 -15.891 1 92.38 14 ARG B CA 1
ATOM 828 C C . ARG B 1 14 ? -0.883 -28.281 -15.5 1 92.38 14 ARG B C 1
ATOM 830 O O . ARG B 1 14 ? -0.952 -29.312 -16.172 1 92.38 14 ARG B O 1
ATOM 837 N N . THR B 1 15 ? -1.523 -28.188 -14.367 1 93.81 15 THR B N 1
ATOM 838 C CA . THR B 1 15 ? -2.582 -29.109 -13.961 1 93.81 15 THR B CA 1
ATOM 839 C C . THR B 1 15 ? -3.875 -28.344 -13.68 1 93.81 15 THR B C 1
ATOM 841 O O . THR B 1 15 ? -3.844 -27.172 -13.305 1 93.81 15 THR B O 1
ATOM 844 N N . ASP B 1 16 ? -4.977 -29.031 -13.898 1 92.56 16 ASP B N 1
ATOM 845 C CA . ASP B 1 16 ? -6.273 -28.406 -13.672 1 92.56 16 ASP B CA 1
ATOM 846 C C . ASP B 1 16 ? -6.445 -28.016 -12.211 1 92.56 16 ASP B C 1
ATOM 848 O O . ASP B 1 16 ? -7.062 -27 -11.898 1 92.56 16 ASP B O 1
ATOM 852 N N . GLU B 1 17 ? -5.922 -28.828 -11.352 1 94.25 17 GLU B N 1
ATOM 853 C CA . GLU B 1 17 ? -6.027 -28.562 -9.922 1 94.25 17 GLU B CA 1
ATOM 854 C C . GLU B 1 17 ? -5.27 -27.297 -9.539 1 94.25 17 GLU B C 1
ATOM 856 O O . GLU B 1 17 ? -5.789 -26.453 -8.812 1 94.25 17 GLU B O 1
ATOM 861 N N . ALA B 1 18 ? -4.109 -27.188 -10.062 1 96.19 18 ALA B N 1
ATOM 862 C CA . ALA B 1 18 ? -3.301 -26 -9.812 1 96.19 18 ALA B CA 1
ATOM 863 C C . ALA B 1 18 ? -3.939 -24.75 -10.43 1 96.19 18 ALA B C 1
ATOM 865 O O . ALA B 1 18 ? -3.959 -23.688 -9.82 1 96.19 18 ALA B O 1
ATOM 866 N N . ALA B 1 19 ? -4.469 -24.859 -11.586 1 95.5 19 ALA B N 1
ATOM 867 C CA . ALA B 1 19 ? -5.113 -23.734 -12.266 1 95.5 19 ALA B CA 1
ATOM 868 C C . ALA B 1 19 ? -6.324 -23.25 -11.469 1 95.5 19 ALA B C 1
ATOM 870 O O . ALA B 1 19 ? -6.547 -22.031 -11.359 1 95.5 19 ALA B O 1
ATOM 871 N N . ALA B 1 20 ? -7.07 -24.172 -10.938 1 95.62 20 ALA B N 1
ATOM 872 C CA . ALA B 1 20 ? -8.242 -23.812 -10.156 1 95.62 20 ALA B CA 1
ATOM 873 C C . ALA B 1 20 ? -7.844 -23.078 -8.875 1 95.62 20 ALA B C 1
ATOM 875 O O . ALA B 1 20 ? -8.445 -22.062 -8.516 1 95.62 20 ALA B O 1
ATOM 876 N N . LEU B 1 21 ? -6.844 -23.594 -8.219 1 96.88 21 LEU B N 1
ATOM 877 C CA . LEU B 1 21 ? -6.336 -22.969 -7.008 1 96.88 21 LEU B CA 1
ATOM 878 C C . LEU B 1 21 ? -5.852 -21.547 -7.293 1 96.88 21 LEU B C 1
ATOM 880 O O . LEU B 1 21 ? -6.141 -20.625 -6.531 1 96.88 21 LEU B O 1
ATOM 884 N N . ILE B 1 22 ? -5.152 -21.391 -8.391 1 97.31 22 ILE B N 1
ATOM 885 C CA . ILE B 1 22 ? -4.605 -20.078 -8.758 1 97.31 22 ILE B CA 1
ATOM 886 C C . ILE B 1 22 ? -5.742 -19.125 -9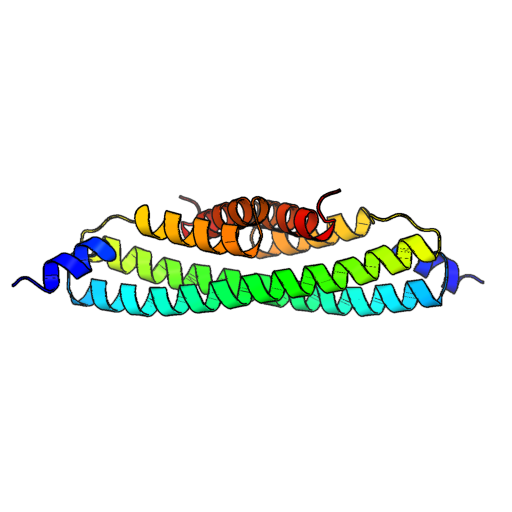.078 1 97.31 22 ILE B C 1
ATOM 888 O O . ILE B 1 22 ? -5.719 -17.953 -8.656 1 97.31 22 ILE B O 1
ATOM 892 N N . GLY B 1 23 ? -6.719 -19.562 -9.758 1 96.12 23 GLY B N 1
ATOM 893 C CA . GLY B 1 23 ? -7.867 -18.719 -10.055 1 96.12 23 GLY B CA 1
ATOM 894 C C . GLY B 1 23 ? -8.547 -18.188 -8.812 1 96.12 23 GLY B C 1
ATOM 895 O O . GLY B 1 23 ? -8.812 -16.984 -8.719 1 96.12 23 GLY B O 1
ATOM 896 N N . ASP B 1 24 ? -8.797 -19.078 -7.852 1 97 24 ASP B N 1
ATOM 897 C CA . ASP B 1 24 ? -9.414 -18.703 -6.59 1 97 24 ASP B CA 1
ATOM 898 C C . ASP B 1 24 ? -8.539 -17.703 -5.824 1 97 24 ASP B C 1
ATOM 900 O O . ASP B 1 24 ? -9.047 -16.734 -5.246 1 97 24 ASP B O 1
ATOM 904 N N . SER B 1 25 ? -7.293 -18 -5.82 1 98.06 25 SER B N 1
ATOM 905 C CA . SER B 1 25 ? -6.348 -17.141 -5.109 1 98.06 25 SER B CA 1
ATOM 906 C C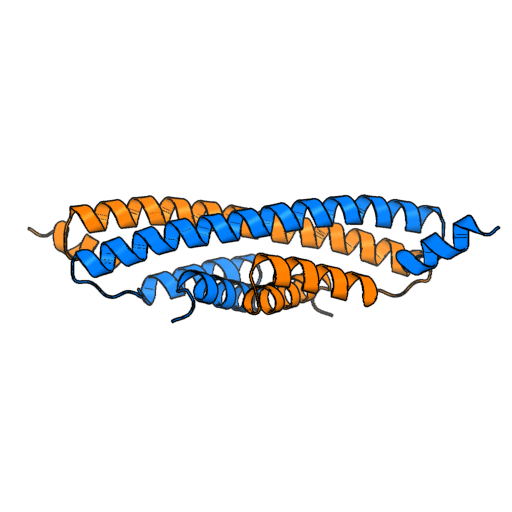 . SER B 1 25 ? -6.262 -15.758 -5.746 1 98.06 25 SER B C 1
ATOM 908 O O . SER B 1 25 ? -6.105 -14.758 -5.051 1 98.06 25 SER B O 1
ATOM 910 N N . ARG B 1 26 ? -6.426 -15.695 -7.055 1 97.69 26 ARG B N 1
ATOM 911 C CA . ARG B 1 26 ? -6.375 -14.414 -7.746 1 97.69 26 ARG B CA 1
ATOM 912 C C . ARG B 1 26 ? -7.594 -13.555 -7.406 1 97.69 26 ARG B C 1
ATOM 914 O O . ARG B 1 26 ? -7.492 -12.328 -7.316 1 97.69 26 ARG B O 1
ATOM 921 N N . GLU B 1 27 ? -8.648 -14.227 -7.188 1 98.12 27 GLU B N 1
ATOM 922 C CA . GLU B 1 27 ? -9.82 -13.484 -6.719 1 98.12 27 GLU B CA 1
ATOM 923 C C . GLU B 1 27 ? -9.562 -12.859 -5.348 1 98.12 27 GLU B C 1
ATOM 925 O O . GLU B 1 27 ? -9.953 -11.719 -5.094 1 98.12 27 GLU B O 1
ATOM 930 N N . ARG B 1 28 ? -8.922 -13.594 -4.547 1 98.62 28 ARG B N 1
ATOM 931 C CA . ARG B 1 28 ? -8.57 -13.086 -3.227 1 98.62 28 ARG B CA 1
ATOM 932 C C . ARG B 1 28 ? -7.582 -11.922 -3.334 1 98.62 28 ARG B C 1
ATOM 934 O O . ARG B 1 28 ? -7.734 -10.906 -2.654 1 98.62 28 ARG B O 1
ATOM 941 N N . ILE B 1 29 ? -6.586 -12.07 -4.188 1 98.75 29 ILE B N 1
ATOM 942 C CA . ILE B 1 29 ? -5.598 -11.016 -4.387 1 98.75 29 ILE B CA 1
ATOM 943 C C . ILE B 1 29 ? -6.281 -9.758 -4.91 1 98.75 29 ILE B C 1
ATOM 945 O O . ILE B 1 29 ? -5.988 -8.648 -4.453 1 98.75 29 ILE B O 1
ATOM 949 N N . ASP B 1 30 ? -7.238 -9.914 -5.848 1 98.75 30 ASP B N 1
ATOM 950 C CA . ASP B 1 30 ? -7.945 -8.758 -6.391 1 98.75 30 ASP B CA 1
ATOM 951 C C . ASP B 1 30 ? -8.719 -8.023 -5.297 1 98.75 30 ASP B C 1
ATOM 953 O O . ASP B 1 30 ? -8.742 -6.797 -5.266 1 98.75 30 ASP B O 1
ATOM 957 N N . ALA B 1 31 ? -9.305 -8.773 -4.414 1 98.88 31 ALA B N 1
ATOM 958 C CA . ALA B 1 31 ? -10.039 -8.172 -3.303 1 98.88 31 ALA B CA 1
ATOM 959 C C . ALA B 1 31 ? -9.094 -7.453 -2.344 1 98.88 31 ALA B C 1
ATOM 961 O O . ALA B 1 31 ? -9.398 -6.359 -1.86 1 98.88 31 ALA B O 1
ATOM 962 N N . LEU B 1 32 ? -7.938 -8.07 -2.041 1 98.88 32 LEU B N 1
ATOM 963 C CA . LEU B 1 32 ? -6.938 -7.441 -1.188 1 98.88 32 LEU B CA 1
ATOM 964 C C . LEU B 1 32 ? -6.43 -6.148 -1.813 1 98.88 32 LEU B C 1
ATOM 966 O O . LEU B 1 32 ? -6.32 -5.125 -1.133 1 98.88 32 LEU B O 1
ATOM 970 N N . ASP B 1 33 ? -6.203 -6.219 -3.115 1 98.88 33 ASP B N 1
ATOM 971 C CA . ASP B 1 33 ? -5.703 -5.039 -3.812 1 98.88 33 ASP B CA 1
ATOM 972 C C . ASP B 1 33 ? -6.727 -3.904 -3.771 1 98.88 33 ASP B C 1
ATOM 974 O O . ASP B 1 33 ? -6.367 -2.746 -3.551 1 98.88 33 ASP B O 1
ATOM 978 N N . ASP B 1 34 ? -7.957 -4.25 -3.955 1 98.88 34 ASP B N 1
ATOM 979 C CA . ASP B 1 34 ? -9.008 -3.24 -3.885 1 98.88 34 ASP B CA 1
ATOM 980 C C . ASP B 1 34 ? -9.07 -2.604 -2.498 1 98.88 34 ASP B C 1
ATOM 982 O O . ASP B 1 34 ? -9.234 -1.388 -2.373 1 98.88 34 ASP B O 1
ATOM 986 N N . ARG B 1 35 ? -8.867 -3.373 -1.504 1 98.94 35 ARG B N 1
ATOM 987 C CA . ARG B 1 35 ? -8.906 -2.863 -0.137 1 98.94 35 ARG B CA 1
ATOM 988 C C . ARG B 1 35 ? -7.695 -1.986 0.155 1 98.94 35 ARG B C 1
ATOM 990 O O . ARG B 1 35 ? -7.82 -0.935 0.786 1 98.94 35 ARG B O 1
ATOM 997 N N . ILE B 1 36 ? -6.57 -2.414 -0.302 1 98.94 36 ILE B N 1
ATOM 998 C CA . ILE B 1 36 ? -5.344 -1.65 -0.106 1 98.94 36 ILE B CA 1
ATOM 999 C C . ILE B 1 36 ? -5.473 -0.284 -0.773 1 98.94 36 ILE B C 1
ATOM 1001 O O . ILE B 1 36 ? -5.211 0.747 -0.149 1 98.94 36 ILE B O 1
ATOM 1005 N N . ILE B 1 37 ? -5.984 -0.285 -2.016 1 98.88 37 ILE B N 1
ATOM 1006 C CA . ILE B 1 37 ? -6.156 0.957 -2.762 1 98.88 37 ILE B CA 1
ATOM 1007 C C . ILE B 1 37 ? -7.137 1.869 -2.025 1 98.88 37 ILE B C 1
ATOM 1009 O O . ILE B 1 37 ? -6.883 3.066 -1.871 1 98.88 37 ILE B O 1
ATOM 1013 N N . GLY B 1 38 ? -8.211 1.243 -1.544 1 98.88 38 GLY B N 1
ATOM 1014 C CA . GLY B 1 38 ? -9.188 2.021 -0.802 1 98.88 38 GLY B CA 1
ATOM 1015 C C . GLY B 1 38 ? -8.617 2.658 0.452 1 98.88 38 GLY B C 1
ATOM 1016 O O . GLY B 1 38 ? -8.914 3.814 0.757 1 98.88 38 GLY B O 1
ATOM 1017 N N . LEU B 1 39 ? -7.797 1.964 1.153 1 98.94 39 LEU B N 1
ATOM 1018 C CA . LEU B 1 39 ? -7.191 2.48 2.375 1 98.94 39 LEU B CA 1
ATOM 1019 C C . LEU B 1 39 ? -6.18 3.578 2.057 1 98.94 39 LEU B C 1
ATOM 1021 O O . LEU B 1 39 ? -6.059 4.551 2.807 1 98.94 39 LEU B O 1
ATOM 1025 N N . ILE B 1 40 ? -5.469 3.438 0.94 1 98.75 40 ILE B N 1
ATOM 1026 C CA . ILE B 1 40 ? -4.512 4.461 0.531 1 98.75 40 ILE B CA 1
ATOM 1027 C C . ILE B 1 40 ? -5.254 5.75 0.177 1 98.75 40 ILE B C 1
ATOM 1029 O O . ILE B 1 40 ? -4.836 6.84 0.565 1 98.75 40 ILE B O 1
ATOM 1033 N N . GLN B 1 41 ? -6.402 5.617 -0.486 1 98.81 41 GLN B N 1
ATOM 1034 C CA . GLN B 1 41 ? -7.195 6.789 -0.836 1 98.81 41 GLN B CA 1
ATOM 1035 C C . GLN B 1 41 ? -7.75 7.469 0.412 1 98.81 41 GLN B C 1
ATOM 1037 O O . GLN B 1 41 ? -7.785 8.703 0.491 1 98.81 41 GLN B O 1
ATOM 1042 N N . GLU B 1 42 ? -8.172 6.672 1.347 1 98.81 42 GLU B N 1
ATOM 1043 C CA . GLU B 1 42 ? -8.609 7.234 2.619 1 98.81 42 GLU B CA 1
ATOM 1044 C C . GLU B 1 42 ? -7.469 7.945 3.334 1 98.81 42 GLU B C 1
ATOM 1046 O O . GLU B 1 42 ? -7.645 9.055 3.852 1 98.81 42 GLU B O 1
ATOM 1051 N N . ARG B 1 43 ? -6.344 7.359 3.357 1 98.75 43 ARG B N 1
ATOM 1052 C CA . ARG B 1 43 ? -5.16 7.953 3.967 1 98.75 43 ARG B CA 1
ATOM 1053 C C . ARG B 1 43 ? -4.816 9.289 3.309 1 98.75 43 ARG B C 1
ATOM 1055 O O . ARG B 1 43 ? -4.445 10.242 3.99 1 98.75 43 ARG B O 1
ATOM 1062 N N . MET B 1 44 ? -4.93 9.328 2.002 1 98.44 44 MET B N 1
ATOM 1063 C CA . MET B 1 44 ? -4.699 10.57 1.268 1 98.44 44 MET B CA 1
ATOM 1064 C C . MET B 1 44 ? -5.648 11.664 1.736 1 98.44 44 MET B C 1
ATOM 1066 O O . MET B 1 44 ? -5.238 12.812 1.922 1 98.44 44 MET B O 1
ATOM 1070 N N . ALA B 1 45 ? -6.883 11.297 1.907 1 98.44 45 ALA B N 1
ATOM 1071 C CA . ALA B 1 45 ? -7.887 12.258 2.34 1 98.44 45 ALA B CA 1
ATOM 1072 C C . ALA B 1 45 ? -7.574 12.781 3.74 1 98.44 45 ALA B C 1
ATOM 1074 O O . ALA B 1 45 ? -7.664 13.992 3.994 1 98.44 45 ALA B O 1
ATOM 1075 N N . VAL B 1 46 ? -7.203 11.906 4.641 1 98.5 46 VAL B N 1
ATOM 1076 C CA . VAL B 1 46 ? -6.863 12.305 6.004 1 98.5 46 VAL B CA 1
ATOM 1077 C C . VAL B 1 46 ? -5.605 13.172 5.992 1 98.5 46 VAL B C 1
ATOM 1079 O O . VAL B 1 46 ? -5.523 14.172 6.711 1 98.5 46 VAL B O 1
ATOM 1082 N N . SER B 1 47 ? -4.621 12.812 5.219 1 98.31 47 SER B N 1
ATOM 1083 C CA . SER B 1 47 ? -3.387 13.586 5.105 1 98.31 47 SER B CA 1
ATOM 1084 C C . SER B 1 47 ? -3.668 15 4.629 1 98.31 47 SER B C 1
ATOM 1086 O O . SER 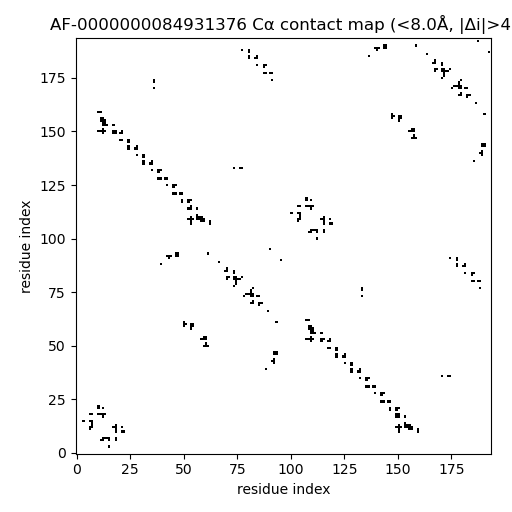B 1 47 ? -3.029 15.953 5.082 1 98.31 47 SER B O 1
ATOM 1088 N N . ALA B 1 48 ? -4.629 15.125 3.676 1 97.31 48 ALA B N 1
ATOM 1089 C CA . ALA B 1 48 ? -5 16.438 3.17 1 97.31 48 ALA B CA 1
ATOM 1090 C C . ALA B 1 48 ? -5.531 17.328 4.289 1 97.31 48 ALA B C 1
ATOM 1092 O O . ALA B 1 48 ? -5.234 18.531 4.34 1 97.31 48 ALA B O 1
ATOM 1093 N N . VAL B 1 49 ? -6.281 16.75 5.164 1 97.38 49 VAL B N 1
ATOM 1094 C CA . VAL B 1 49 ? -6.832 17.469 6.305 1 97.38 49 VAL B CA 1
ATOM 1095 C C . VAL B 1 49 ? -5.703 17.953 7.211 1 97.38 49 VAL B C 1
ATOM 1097 O O . VAL B 1 49 ? -5.691 19.094 7.652 1 97.38 49 VAL B O 1
ATOM 1100 N N . ILE B 1 50 ? -4.742 17.109 7.48 1 97.75 50 ILE B N 1
ATOM 1101 C CA . ILE B 1 50 ? -3.604 17.438 8.328 1 97.75 50 ILE B CA 1
ATOM 1102 C C . ILE B 1 50 ? -2.803 18.578 7.699 1 97.75 50 ILE B C 1
ATOM 1104 O O . ILE B 1 50 ? -2.424 19.531 8.383 1 97.75 50 ILE B O 1
ATOM 1108 N N . GLN B 1 51 ? -2.562 18.484 6.445 1 96.88 51 GLN B N 1
ATOM 1109 C CA . GLN B 1 51 ? -1.784 19.5 5.742 1 96.88 51 GLN B CA 1
ATOM 1110 C C . GLN B 1 51 ? -2.471 20.859 5.805 1 96.88 51 GLN B C 1
ATOM 1112 O O . GLN B 1 51 ? -1.828 21.875 6.09 1 96.88 51 GLN B O 1
ATOM 1117 N N . GLU B 1 52 ? -3.734 20.844 5.59 1 96.81 52 GLU B N 1
ATOM 1118 C CA . GLU B 1 52 ? -4.504 22.094 5.633 1 96.81 52 GLU B CA 1
ATOM 1119 C C . GLU B 1 52 ? -4.477 22.703 7.027 1 96.81 52 GLU B C 1
ATOM 1121 O O . GLU B 1 52 ? -4.297 23.922 7.172 1 96.81 52 GLU B O 1
ATOM 1126 N N . ALA B 1 53 ? -4.676 21.859 7.988 1 96.62 53 ALA B N 1
ATOM 1127 C CA . ALA B 1 53 ? -4.664 22.344 9.367 1 96.62 53 ALA B CA 1
ATOM 1128 C C . ALA B 1 53 ? -3.318 22.984 9.711 1 96.62 53 ALA B C 1
ATOM 1130 O O . ALA B 1 53 ? -3.264 24.016 10.383 1 96.62 53 ALA B O 1
ATOM 1131 N N . ARG B 1 54 ? -2.254 22.391 9.312 1 96.12 54 ARG B N 1
ATOM 1132 C CA . ARG B 1 54 ? -0.921 22.906 9.617 1 96.12 54 ARG B CA 1
ATOM 1133 C C . ARG B 1 54 ? -0.666 24.234 8.922 1 96.12 54 ARG B C 1
ATOM 1135 O O . ARG B 1 54 ? -0.248 25.203 9.555 1 96.12 54 ARG B O 1
ATOM 1142 N N . ILE B 1 55 ? -1.005 24.328 7.652 1 96.19 55 ILE B N 1
ATOM 1143 C CA . ILE B 1 55 ? -0.773 25.531 6.855 1 96.19 55 ILE B CA 1
ATOM 1144 C C . ILE B 1 55 ? -1.643 26.672 7.375 1 96.19 55 ILE B C 1
ATOM 1146 O O . ILE B 1 55 ? -1.155 27.781 7.586 1 96.19 55 ILE B O 1
ATOM 1150 N N . SER B 1 56 ? -2.896 26.359 7.637 1 96.69 56 SER B N 1
ATOM 1151 C CA . SER B 1 56 ? -3.838 27.391 8.055 1 96.69 56 SER B CA 1
ATOM 1152 C C . SER B 1 56 ? -3.479 27.938 9.43 1 96.69 56 SER B C 1
ATOM 1154 O O . SER B 1 56 ? -3.854 29.062 9.773 1 96.69 56 SER B O 1
ATOM 1156 N N . SER B 1 57 ? -2.727 27.25 10.242 1 96.25 57 SER B N 1
ATOM 1157 C CA . SER B 1 57 ? -2.346 27.703 11.578 1 96.25 57 SER B CA 1
ATOM 1158 C C . SER B 1 57 ? -0.973 28.359 11.562 1 96.25 57 SER B C 1
ATOM 1160 O O . SER B 1 57 ? -0.501 28.844 12.602 1 96.25 57 SER B O 1
ATOM 1162 N N . GLY B 1 58 ? -0.31 28.297 10.328 1 95.25 58 GLY B N 1
ATOM 1163 C CA . GLY B 1 58 ? 0.96 29 10.188 1 95.25 58 GLY B CA 1
ATOM 1164 C C . GLY B 1 58 ? 2.148 28.062 10.102 1 95.25 58 GLY B C 1
ATOM 1165 O O . GLY B 1 58 ? 3.299 28.5 10.18 1 95.25 58 GLY B O 1
ATOM 1166 N N . GLY B 1 59 ? 1.852 26.734 10 1 93.5 59 GLY B N 1
ATOM 1167 C CA . GLY B 1 59 ? 2.912 25.75 9.883 1 93.5 59 GLY B CA 1
ATOM 1168 C C . GLY B 1 59 ? 3.26 25.406 8.453 1 93.5 59 GLY B C 1
ATOM 1169 O O . GLY B 1 59 ? 2.781 26.062 7.52 1 93.5 59 GLY B O 1
ATOM 1170 N N . ARG B 1 60 ? 4.109 24.453 8.305 1 93.75 60 ARG B N 1
ATOM 1171 C CA . ARG B 1 60 ? 4.531 24 6.984 1 93.75 60 ARG B CA 1
ATOM 1172 C C . ARG B 1 60 ? 3.668 22.828 6.508 1 93.75 60 ARG B C 1
ATOM 1174 O O . ARG B 1 60 ? 3.047 22.141 7.316 1 93.75 60 ARG B O 1
ATOM 1181 N N . ARG B 1 61 ? 3.711 22.609 5.281 1 94.06 61 ARG B N 1
ATOM 1182 C CA . ARG B 1 61 ? 2.912 21.562 4.672 1 94.06 61 ARG B CA 1
ATOM 1183 C C . ARG B 1 61 ? 3.424 20.172 5.078 1 94.06 61 ARG B C 1
ATOM 1185 O O . ARG B 1 61 ? 2.633 19.281 5.352 1 94.06 61 ARG B O 1
ATOM 1192 N N . VAL B 1 62 ? 4.766 20.109 5.188 1 93.88 62 VAL B N 1
ATOM 1193 C CA . VAL B 1 62 ? 5.395 18.812 5.457 1 93.88 62 VAL B CA 1
ATOM 1194 C C . VAL B 1 62 ? 6.016 18.828 6.852 1 93.88 62 VAL B C 1
ATOM 1196 O O . VAL B 1 62 ? 6.566 19.844 7.285 1 93.88 62 VAL B O 1
ATOM 1199 N N . ASN B 1 63 ? 5.852 17.734 7.566 1 94.38 63 ASN B N 1
ATOM 1200 C CA . ASN B 1 63 ? 6.531 17.484 8.836 1 94.38 63 ASN B CA 1
ATOM 1201 C C . ASN B 1 63 ? 7.512 16.328 8.719 1 94.38 63 ASN B C 1
ATOM 1203 O O . ASN B 1 63 ? 7.109 15.156 8.766 1 94.38 63 ASN B O 1
ATOM 1207 N N . LEU B 1 64 ? 8.773 16.641 8.664 1 94.38 64 LEU B N 1
ATOM 1208 C CA . LEU B 1 64 ? 9.805 15.656 8.336 1 94.38 64 LEU B CA 1
ATOM 1209 C C . LEU B 1 64 ? 9.93 14.609 9.438 1 94.38 64 LEU B C 1
ATOM 1211 O O . LEU B 1 64 ? 10.133 13.43 9.156 1 94.38 64 LEU B O 1
ATOM 1215 N N . ALA B 1 65 ? 9.836 14.992 10.617 1 95.31 65 ALA B N 1
ATOM 1216 C CA . ALA B 1 65 ? 9.938 14.047 11.727 1 95.31 65 ALA B CA 1
ATOM 1217 C C . ALA B 1 65 ? 8.836 12.992 11.648 1 95.31 65 ALA B C 1
ATOM 1219 O O . ALA B 1 65 ? 9.094 11.805 11.852 1 95.31 65 ALA B O 1
ATOM 1220 N N . ARG B 1 66 ? 7.641 13.43 11.352 1 97.06 66 ARG B N 1
ATOM 1221 C CA . ARG B 1 66 ? 6.516 12.508 11.203 1 97.06 66 ARG B CA 1
ATOM 1222 C C . ARG B 1 66 ? 6.715 11.594 10 1 97.06 66 ARG B C 1
ATOM 1224 O O . ARG B 1 66 ? 6.41 10.398 10.062 1 97.06 66 ARG B O 1
ATOM 1231 N N . GLU B 1 67 ? 7.199 12.156 8.93 1 97.19 67 GLU B N 1
ATOM 1232 C CA . GLU B 1 67 ? 7.453 11.328 7.75 1 97.19 67 GLU B CA 1
ATOM 1233 C C . GLU B 1 67 ? 8.469 10.227 8.062 1 97.19 67 GLU B C 1
ATOM 1235 O O . GLU B 1 67 ? 8.297 9.086 7.629 1 97.19 67 GLU B O 1
ATOM 1240 N N . MET B 1 68 ? 9.484 10.555 8.844 1 97.56 68 MET B N 1
ATOM 1241 C CA . MET B 1 68 ? 10.5 9.57 9.211 1 97.56 68 MET B CA 1
ATOM 1242 C C . MET B 1 68 ? 9.898 8.461 10.07 1 97.56 68 MET B C 1
ATOM 1244 O O . MET B 1 68 ? 10.273 7.297 9.93 1 97.56 68 MET B O 1
ATOM 1248 N N . GLU B 1 69 ? 9.016 8.789 10.867 1 98.12 69 GLU B N 1
ATOM 1249 C CA . GLU B 1 69 ? 8.328 7.793 11.688 1 98.12 69 GLU B CA 1
ATOM 1250 C C . GLU B 1 69 ? 7.535 6.82 10.82 1 98.12 69 GLU B C 1
ATOM 1252 O O . GLU B 1 69 ? 7.555 5.609 11.055 1 98.12 69 GLU B O 1
ATOM 1257 N N . VAL B 1 70 ? 6.824 7.359 9.859 1 98.56 70 VAL B N 1
ATOM 1258 C CA . VAL B 1 70 ? 6.031 6.531 8.953 1 98.56 70 VAL B CA 1
ATOM 1259 C C . VAL B 1 70 ? 6.945 5.59 8.18 1 98.56 70 VAL B C 1
ATOM 1261 O O . VAL B 1 70 ? 6.664 4.391 8.07 1 98.56 70 VAL B O 1
ATOM 1264 N N . LEU B 1 71 ? 8.062 6.148 7.68 1 98.62 71 LEU B N 1
ATOM 1265 C CA . LEU B 1 71 ? 9.023 5.324 6.953 1 98.62 71 LEU B CA 1
ATOM 1266 C C . LEU B 1 71 ? 9.531 4.188 7.828 1 98.62 71 LEU B C 1
ATOM 1268 O O . LEU B 1 71 ? 9.609 3.039 7.379 1 98.62 71 LEU B O 1
ATOM 1272 N N . GLY B 1 72 ? 9.859 4.523 9.031 1 98.69 72 GLY B N 1
ATOM 1273 C CA . GLY B 1 72 ? 10.336 3.504 9.953 1 98.69 72 GLY B CA 1
ATOM 1274 C C . GLY B 1 72 ? 9.305 2.428 10.234 1 98.69 72 GLY B C 1
ATOM 1275 O O . GLY B 1 72 ? 9.648 1.246 10.328 1 98.69 72 GLY B O 1
ATOM 1276 N N . HIS B 1 73 ? 8.086 2.791 10.406 1 98.81 73 HIS B N 1
ATOM 1277 C CA . HIS B 1 73 ? 6.988 1.864 10.664 1 98.81 73 HIS B CA 1
ATOM 1278 C C . HIS B 1 73 ? 6.859 0.833 9.555 1 98.81 73 HIS B C 1
ATOM 1280 O O . HIS B 1 73 ? 6.766 -0.367 9.82 1 98.81 73 HIS B O 1
ATOM 1286 N N . TYR B 1 74 ? 6.93 1.303 8.359 1 98.81 74 TYR B N 1
ATOM 1287 C CA . TYR B 1 74 ? 6.836 0.408 7.211 1 98.81 74 TYR B CA 1
ATOM 1288 C C . TYR B 1 74 ? 8.102 -0.429 7.066 1 98.81 74 TYR B C 1
ATOM 1290 O O . TYR B 1 74 ? 8.031 -1.615 6.734 1 98.81 74 TYR B O 1
ATOM 1298 N N . ARG B 1 75 ? 9.211 0.179 7.281 1 98.69 75 ARG B N 1
ATOM 1299 C CA . ARG B 1 75 ? 10.469 -0.552 7.211 1 98.69 75 ARG B CA 1
ATOM 1300 C C . ARG B 1 75 ? 10.5 -1.692 8.227 1 98.69 75 ARG B C 1
ATOM 1302 O O . ARG B 1 75 ? 10.922 -2.803 7.906 1 98.69 75 ARG B O 1
ATOM 1309 N N . ASP B 1 76 ? 10.047 -1.407 9.398 1 98.69 76 ASP B N 1
ATOM 1310 C CA . ASP B 1 76 ? 10.047 -2.412 10.453 1 98.69 76 ASP B CA 1
ATOM 1311 C C . ASP B 1 76 ? 9.148 -3.594 10.094 1 98.69 76 ASP B C 1
ATOM 1313 O O . ASP B 1 76 ? 9.469 -4.742 10.414 1 98.69 76 ASP B O 1
ATOM 1317 N N . ALA B 1 77 ? 8.102 -3.275 9.453 1 98.56 77 ALA B N 1
ATOM 1318 C CA . ALA B 1 77 ? 7.113 -4.312 9.172 1 98.56 77 ALA B CA 1
ATOM 1319 C C . ALA B 1 77 ? 7.465 -5.07 7.895 1 98.56 77 ALA B C 1
ATOM 1321 O O . ALA B 1 77 ? 7.191 -6.27 7.781 1 98.56 77 ALA B O 1
ATOM 1322 N N . LEU B 1 78 ? 8.055 -4.379 6.898 1 98.19 78 LEU B N 1
ATOM 1323 C CA . LEU B 1 78 ? 8.125 -4.973 5.566 1 98.19 78 LEU B CA 1
ATOM 1324 C C . LEU B 1 78 ? 9.547 -4.898 5.012 1 98.19 78 LEU B C 1
ATOM 1326 O O . LEU B 1 78 ? 9.781 -5.242 3.852 1 98.19 78 LEU B O 1
ATOM 1330 N N . GLY B 1 79 ? 10.516 -4.402 5.816 1 97.44 79 GLY B N 1
ATOM 1331 C CA . GLY B 1 79 ? 11.898 -4.281 5.367 1 97.44 79 GLY B CA 1
ATOM 1332 C C . GLY B 1 79 ? 12.109 -3.143 4.391 1 97.44 79 GLY B C 1
ATOM 1333 O O . GLY B 1 79 ? 11.359 -2.168 4.395 1 97.44 79 GLY B O 1
ATOM 1334 N N . LYS B 1 80 ? 13.125 -3.279 3.594 1 96.88 80 LYS B N 1
ATOM 1335 C CA . LYS B 1 80 ? 13.531 -2.221 2.674 1 96.88 80 LYS B CA 1
ATOM 1336 C C . LYS B 1 80 ? 12.414 -1.896 1.684 1 96.88 80 LYS B C 1
ATOM 1338 O O . LYS B 1 80 ? 12.109 -0.726 1.443 1 96.88 80 LYS B O 1
ATOM 1343 N N . PRO B 1 81 ? 11.703 -2.932 1.19 1 97.25 81 PRO B N 1
ATOM 1344 C CA . PRO B 1 81 ? 10.594 -2.578 0.299 1 97.25 81 PRO B CA 1
ATOM 1345 C C . PRO B 1 81 ? 9.508 -1.771 1.001 1 97.25 81 PRO B C 1
ATOM 1347 O O . PRO B 1 81 ? 8.828 -0.956 0.367 1 97.25 81 PRO B O 1
ATOM 1350 N N . GLY B 1 82 ? 9.422 -2.055 2.293 1 98.19 82 GLY B N 1
ATOM 1351 C CA . GLY B 1 82 ? 8.477 -1.26 3.064 1 98.19 82 GLY B CA 1
ATOM 1352 C C . GLY B 1 82 ? 8.789 0.224 3.041 1 98.19 82 GLY B C 1
ATOM 1353 O O . GLY B 1 82 ? 7.879 1.055 2.988 1 98.19 82 GLY B O 1
ATOM 1354 N N . THR B 1 83 ? 10.062 0.533 3.062 1 98.31 83 THR B N 1
ATOM 1355 C CA . THR B 1 83 ? 10.477 1.929 2.982 1 98.31 83 THR B CA 1
ATOM 1356 C C . THR B 1 83 ? 10.062 2.541 1.648 1 98.31 83 THR B C 1
ATOM 1358 O O . THR B 1 83 ? 9.516 3.646 1.609 1 98.31 83 THR B O 1
ATOM 1361 N N . ALA B 1 84 ? 10.258 1.871 0.577 1 98.06 84 ALA B N 1
ATOM 1362 C CA . ALA B 1 84 ? 9.898 2.355 -0.752 1 98.06 84 ALA B CA 1
ATOM 1363 C C . ALA B 1 84 ? 8.383 2.551 -0.871 1 98.06 84 ALA B C 1
ATOM 1365 O O . ALA B 1 84 ? 7.926 3.533 -1.458 1 98.06 84 ALA B O 1
ATOM 1366 N N . LEU B 1 85 ? 7.641 1.63 -0.301 1 98.5 85 LEU B N 1
ATOM 1367 C CA . LEU B 1 85 ? 6.188 1.737 -0.3 1 98.5 85 LEU B CA 1
ATOM 1368 C C . LEU B 1 85 ? 5.734 2.998 0.432 1 98.5 85 LEU B C 1
ATOM 1370 O O . LEU B 1 85 ? 4.91 3.756 -0.081 1 98.5 85 LEU B O 1
ATOM 1374 N N . ALA B 1 86 ? 6.297 3.113 1.566 1 98.69 86 ALA B N 1
ATOM 1375 C CA . ALA B 1 86 ? 5.926 4.273 2.373 1 98.69 86 ALA B CA 1
ATOM 1376 C C . ALA B 1 86 ? 6.285 5.574 1.66 1 98.69 86 ALA B C 1
ATOM 1378 O O . ALA B 1 86 ? 5.516 6.539 1.696 1 98.69 86 ALA B O 1
ATOM 1379 N N . MET B 1 87 ? 7.414 5.641 0.985 1 98.06 87 MET B N 1
ATOM 1380 C CA . MET B 1 87 ? 7.84 6.836 0.268 1 98.06 87 MET B CA 1
ATOM 1381 C C . MET B 1 87 ? 6.855 7.188 -0.842 1 98.06 87 MET B C 1
ATOM 1383 O O . MET B 1 87 ? 6.504 8.352 -1.02 1 98.06 87 MET B O 1
ATOM 1387 N N . THR B 1 88 ? 6.445 6.211 -1.556 1 98.06 88 THR B N 1
ATOM 1388 C CA . THR B 1 88 ? 5.484 6.426 -2.635 1 98.06 88 THR B CA 1
ATOM 1389 C C . THR B 1 88 ? 4.137 6.867 -2.078 1 98.06 88 THR B C 1
ATOM 1391 O O . THR B 1 88 ? 3.479 7.742 -2.65 1 98.06 88 THR B O 1
ATOM 1394 N N . MET B 1 89 ? 3.715 6.219 -0.959 1 98 89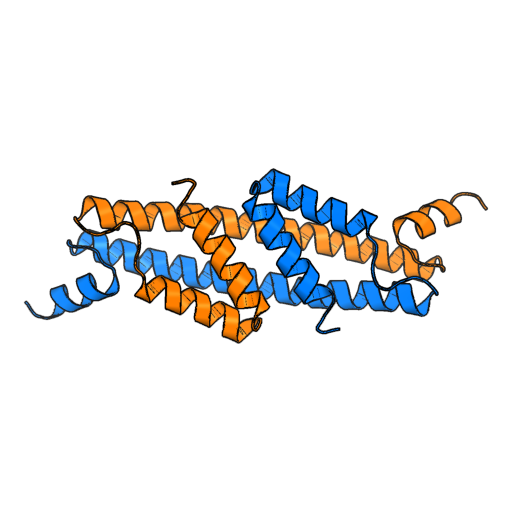 MET B N 1
ATOM 1395 C CA . MET B 1 89 ? 2.461 6.598 -0.311 1 98 89 MET B CA 1
ATOM 1396 C C . MET B 1 89 ? 2.506 8.047 0.154 1 98 89 MET B C 1
ATOM 1398 O O . MET B 1 89 ? 1.547 8.797 -0.045 1 98 89 MET B O 1
ATOM 1402 N N . LEU B 1 90 ? 3.613 8.43 0.764 1 97.94 90 LEU B N 1
ATOM 1403 C CA . LEU B 1 90 ? 3.777 9.805 1.219 1 97.94 90 LEU B CA 1
ATOM 1404 C C . LEU B 1 90 ? 3.764 10.766 0.04 1 97.94 90 LEU B C 1
ATOM 1406 O O . LEU B 1 90 ? 3.236 11.875 0.148 1 97.94 90 LEU B O 1
ATOM 1410 N N . GLU B 1 91 ? 4.316 10.328 -1.089 1 96.31 91 GLU B N 1
ATOM 1411 C CA . GLU B 1 91 ? 4.254 11.133 -2.303 1 96.31 91 GLU B CA 1
ATOM 1412 C C . GLU B 1 91 ? 2.811 11.375 -2.732 1 96.31 91 GLU B C 1
ATOM 1414 O O . GLU B 1 91 ? 2.438 12.492 -3.088 1 96.31 91 GLU B O 1
ATOM 1419 N N . LEU B 1 92 ? 2.002 10.359 -2.705 1 96.69 92 LEU B N 1
ATOM 1420 C CA . LEU B 1 92 ? 0.581 10.461 -3.023 1 96.69 92 LEU B CA 1
ATOM 1421 C C . LEU B 1 92 ? -0.12 11.438 -2.088 1 96.69 92 LEU B C 1
ATOM 1423 O O . LEU B 1 92 ? -0.947 12.242 -2.529 1 96.69 92 LEU B O 1
ATOM 1427 N N . CYS B 1 93 ? 0.261 11.367 -0.853 1 96.69 93 CYS B N 1
ATOM 1428 C CA . CYS B 1 93 ? -0.398 12.164 0.174 1 96.69 93 CYS B CA 1
ATOM 1429 C C . CYS B 1 93 ? -0.04 13.641 0.032 1 96.69 93 CYS B C 1
ATOM 1431 O O . CYS B 1 93 ? -0.847 14.508 0.356 1 96.69 93 CYS B O 1
ATOM 1433 N N . ARG B 1 94 ? 1.12 13.898 -0.373 1 91.69 94 ARG B N 1
ATOM 1434 C CA . ARG B 1 94 ? 1.546 15.281 -0.558 1 91.69 94 ARG B CA 1
ATOM 1435 C C . ARG B 1 94 ? 0.901 15.898 -1.798 1 91.69 94 ARG B C 1
ATOM 1437 O O . ARG B 1 94 ? 0.808 17.125 -1.917 1 91.69 94 ARG B O 1
ATOM 1444 N N . GLY B 1 95 ? 0.224 14.969 -2.506 1 80.75 95 GLY B N 1
ATOM 1445 C CA . GLY B 1 95 ? -0.403 15.453 -3.723 1 80.75 95 GLY B CA 1
ATOM 1446 C C . GLY B 1 95 ? 0.596 15.953 -4.75 1 80.75 95 GLY B C 1
ATOM 1447 O O . GLY B 1 95 ? 1.798 16 -4.48 1 80.75 95 GLY B O 1
ATOM 1448 N N . ARG B 1 96 ? 0.189 15.953 -6.062 1 59.91 96 ARG B N 1
ATOM 1449 C CA . ARG B 1 96 ? 0.981 16.562 -7.125 1 59.91 96 ARG B CA 1
ATOM 1450 C C . ARG B 1 96 ? 1.295 18.016 -6.801 1 59.91 96 ARG B C 1
ATOM 1452 O O . ARG B 1 96 ? 0.387 18.812 -6.551 1 59.91 96 ARG B O 1
ATOM 1459 N N . ILE B 1 97 ? 2.41 18.172 -5.879 1 45.03 97 ILE B N 1
ATOM 1460 C CA . ILE B 1 97 ? 2.82 19.562 -5.988 1 45.03 97 ILE B CA 1
ATOM 1461 C C . ILE B 1 97 ? 3.309 19.859 -7.406 1 45.03 97 ILE B C 1
ATOM 1463 O O . ILE B 1 97 ? 3.98 19.031 -8.016 1 45.03 97 ILE B O 1
#

Nearest PDB structures (foldseek):
  5hud-assembly1_G  TM=9.597E-01  e=9.111E-05  Corynebacterium glutamicum
  2w19-assembly1_D-2  TM=9.537E-01  e=1.034E-04  Mycobacterium tuberculosis H37Rv
  2w19-assembly1_C-2  TM=9.533E-01  e=1.333E-04  Mycobacterium tuberculosis H37Rv
  5ckx-assembly1_D  TM=9.527E-01  e=1.717E-04  Mycobacterium tuberculosis H37Rv
  5hud-assembly1_G  TM=9.596E-01  e=1.310E-04  Corynebacterium glutamicum

Radius of gyration: 20.49 Å; Cα contacts (8 Å, |Δi|>4): 223; chains: 2; bounding box: 26×60×54 Å

Sequence (194 aa):
MTTHTATTEQTGARTDEAAALIGDSRERIDALDDRIIGLIQERMAVSAVIQEARISSGGRRVNLAREMEVLGHYRDALGKPGTALAMTMLELCRGRIMTTHTATTEQTGARTDEAAALIGDSRERIDALDDRIIGLIQERMAVSAVIQEARISSGGRRVNLAREMEVLGHYRDALGKPGTALAMTMLELCRGRI

Foldseek 3Di:
DPVQVVLCVVQVDNDPVVSVVSVVVVVVVVVVVVVVVVVLVVVLVVLVVVQCVQVVVPHHSDDVVVLVVQLVVQCVVPNPVRNVVSVVSVVVSSPDD/DPVQVVLCVVQVDDDPVVSVVSVVVVVVVVVVVVVVVVVLVVVLVVLVVVQCVQVVVPHHSDDVVVLVVQLVVQCVVPNPVRNVVSVVSVVVSSPDD

InterPro domains:
  IPR002701 Chorismate mutase II, prokaryotic-type [PF01817] (26-77)
  IPR002701 Chorismate mutase II, prokaryotic-type [PS51168] (16-97)
  IPR002701 Chorismate mutase II, prokaryotic-type [SM00830] (26-89)
  IPR036263 Chorismate mutase type II superfamily [SSF48600] (23-80)
  IPR036979 Chorismate mutase domain superfamily [G3DSA:1.20.59.10] (10-97)